Protein AF-A0AAJ2JYJ6-F1 (afdb_monomer)

Mean predicted aligned error: 4.78 Å

Nearest PDB structures (foldseek):
  6ghb-assembly1_B  TM=9.162E-01  e=4.396E-09  Geobacillus kaustophilus HTA426
  6gho-assembly1_B  TM=9.184E-01  e=1.029E-08  Geobacillus kaustophilus HTA426
  6ghb-assembly2_D  TM=9.170E-01  e=2.033E-08  Geobacillus kaustophilus HTA426
  6uvu-assembly1_A  TM=7.234E-01  e=4.708E-01  Comamonas testosteroni
  5k5o-assembly1_C  TM=6.600E-01  e=5.581E-01  Sulfolobus sp. NOB8H2

pLDDT: mean 92.07, std 6.78, range [43.25, 97.94]

Sequence (182 aa):
MIVFKVIQQHHGNTVAYDCLRRSREALFAFNRNIAKESVMIDIVNQLGLDGEAIIQDAEHQSGQSLLNEDFRLARSLGVRGFPTIVMINEENKGAKIVGSRPLESYVEGLQQVLNTGEIKPRQQPSLSNLLSQEKLLFSKEIEVMYEIDKSGINAFVEKELAPGSYEIGDLLGEFYYTTKSS

Secondary structure (DSSP, 8-state):
-HHHHHHHHHHHHHHHHHHHHHHHIIIIIS---TTS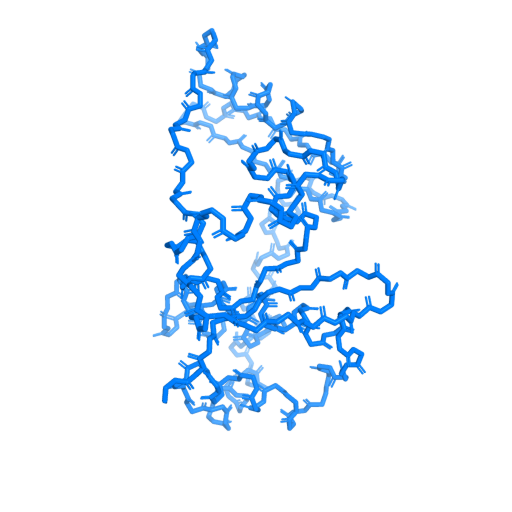HHHHHHHHHTTTS-HHHHHHHHHSHHHHHHHHHHHHHHHHTT--SSSEEEEE-TTS-EEEEESS--HHHHHHHHHHHHT-SPPPPPPPPPHHHHHHHHSEEEHHHHHHHHT--GGGHHHHHHHHS-TTSEEEEEETTEEEEEEPP-

Foldseek 3Di:
DLLLLLCCVPVNDLLSVLLVLLLCCCVPFVVHDPVDLVVSCVSSVVSVDRSVVSVVVSPDPVSVVSVVVVVVVCVVVVNDDPPWDWAAEPVRDIDIDDDDDDPVSVLVRVCRRVVHDDDDDDDQDQPVVVQVSNQKDWLVNVCVRVVHDSVCSVVRCPVRDPVPQWDWDDTPNIIMIGGDDD

Radius of gyration: 19.08 Å; Cα contacts (8 Å, |Δi|>4): 200; chains: 1; bounding box: 48×28×50 Å

Structure (mmCIF, N/CA/C/O backbone):
data_AF-A0AAJ2JYJ6-F1
#
_entry.id   AF-A0AAJ2JYJ6-F1
#
loop_
_atom_site.group_PDB
_atom_site.id
_atom_site.type_symbol
_atom_site.label_atom_id
_atom_site.label_alt_id
_atom_site.label_comp_id
_atom_site.label_asym_id
_atom_site.label_entity_id
_atom_site.label_seq_id
_atom_site.pdbx_PDB_ins_code
_atom_site.Cartn_x
_atom_site.Cartn_y
_atom_site.Cartn_z
_atom_site.occupancy
_atom_site.B_iso_or_equiv
_atom_site.auth_seq_id
_atom_site.auth_comp_id
_atom_site.auth_asym_id
_atom_site.auth_atom_id
_atom_site.pdbx_PDB_model_num
ATOM 1 N N . MET A 1 1 ? 10.270 -3.255 7.034 1.00 75.00 1 MET A N 1
ATOM 2 C CA . MET A 1 1 ? 9.524 -2.491 8.065 1.00 75.00 1 MET A CA 1
ATOM 3 C C . MET A 1 1 ? 10.416 -1.485 8.784 1.00 75.00 1 MET A C 1
ATOM 5 O O . MET A 1 1 ? 9.985 -0.356 8.929 1.00 75.00 1 MET A O 1
ATOM 9 N N . ILE A 1 2 ? 11.652 -1.833 9.165 1.00 88.81 2 ILE A N 1
ATOM 10 C CA . ILE A 1 2 ? 12.587 -0.842 9.730 1.00 88.81 2 ILE A CA 1
ATOM 11 C C . ILE A 1 2 ? 12.960 0.230 8.692 1.00 88.81 2 ILE A C 1
ATOM 13 O O . ILE A 1 2 ? 12.828 1.410 8.980 1.00 88.81 2 ILE A O 1
ATOM 17 N N . VAL A 1 3 ? 13.253 -0.172 7.449 1.00 93.56 3 VAL A N 1
ATOM 18 C CA . VAL A 1 3 ? 13.452 0.749 6.307 1.00 93.56 3 VAL A CA 1
ATOM 19 C C . VAL A 1 3 ? 12.304 1.756 6.161 1.00 93.56 3 VAL A C 1
ATOM 21 O O . VAL A 1 3 ? 12.535 2.951 6.040 1.00 93.56 3 VAL A O 1
ATOM 24 N N . PHE A 1 4 ? 11.051 1.296 6.263 1.00 94.25 4 PHE A N 1
ATOM 25 C CA . PHE A 1 4 ? 9.878 2.177 6.253 1.00 94.25 4 PHE A CA 1
ATOM 26 C C . PHE A 1 4 ? 9.922 3.214 7.384 1.00 94.25 4 PHE A C 1
ATOM 28 O O . PHE A 1 4 ? 9.578 4.367 7.155 1.00 94.25 4 PHE A O 1
ATOM 35 N N . LYS A 1 5 ? 10.347 2.826 8.594 1.00 92.50 5 LYS A N 1
ATOM 36 C CA . LYS A 1 5 ? 10.431 3.733 9.749 1.00 92.50 5 LYS A CA 1
ATOM 37 C C . LYS A 1 5 ? 11.541 4.760 9.614 1.00 92.50 5 LYS A C 1
ATOM 39 O O . LYS A 1 5 ? 11.302 5.920 9.927 1.00 92.50 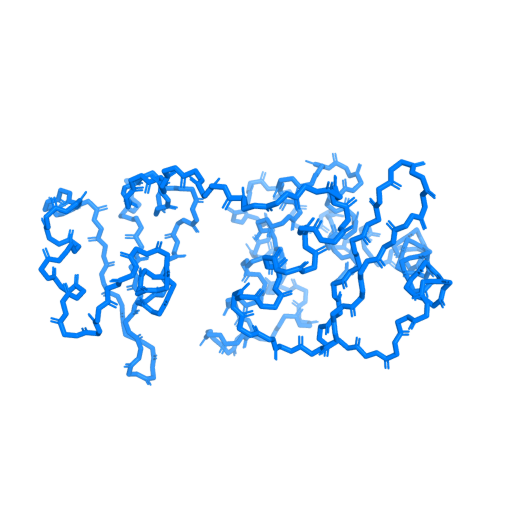5 LYS A O 1
ATOM 44 N N . VAL A 1 6 ? 12.697 4.351 9.098 1.00 93.31 6 VAL A N 1
ATOM 45 C CA . VAL A 1 6 ? 13.791 5.267 8.753 1.00 93.31 6 VAL A CA 1
ATOM 46 C C . VAL A 1 6 ? 13.295 6.293 7.733 1.00 93.31 6 VAL A C 1
ATOM 48 O O . VAL A 1 6 ? 13.359 7.496 7.976 1.00 93.31 6 VAL A O 1
ATOM 51 N N . ILE A 1 7 ? 12.667 5.840 6.643 1.00 95.62 7 ILE A N 1
ATOM 52 C CA . ILE A 1 7 ? 12.106 6.749 5.633 1.00 95.62 7 ILE A CA 1
ATOM 53 C C . ILE A 1 7 ? 11.030 7.657 6.239 1.00 95.62 7 ILE A C 1
ATOM 55 O O . ILE A 1 7 ? 11.039 8.858 5.994 1.00 95.62 7 ILE A O 1
ATOM 59 N N . GLN A 1 8 ? 10.137 7.126 7.076 1.00 94.81 8 GLN A N 1
ATOM 60 C CA . GLN A 1 8 ? 9.101 7.914 7.748 1.00 94.81 8 GLN A CA 1
ATOM 61 C C . GLN A 1 8 ? 9.700 9.028 8.615 1.00 94.81 8 GLN A C 1
ATOM 63 O O . GLN A 1 8 ? 9.193 10.149 8.600 1.00 94.81 8 GLN A O 1
ATOM 68 N N . GLN A 1 9 ? 10.766 8.728 9.357 1.00 91.94 9 GLN A N 1
ATOM 69 C CA . GLN A 1 9 ? 11.428 9.680 10.242 1.00 91.94 9 GLN A CA 1
ATOM 70 C C . GLN A 1 9 ? 12.173 10.778 9.471 1.00 91.94 9 GLN A C 1
ATOM 72 O O . GLN A 1 9 ? 12.114 11.939 9.873 1.00 91.94 9 GLN A O 1
ATOM 77 N N . HIS A 1 10 ? 12.861 10.429 8.381 1.00 93.31 10 HIS A N 1
ATOM 78 C CA . HIS A 1 10 ? 13.761 11.349 7.672 1.00 93.31 10 HIS A CA 1
ATOM 79 C C . HIS A 1 10 ? 13.135 12.030 6.446 1.00 93.31 10 HIS A C 1
ATOM 81 O O . HIS A 1 10 ? 13.504 13.154 6.114 1.00 93.31 10 HIS A O 1
ATOM 87 N N . HIS A 1 11 ? 12.169 11.380 5.796 1.00 95.44 11 HIS A N 1
ATOM 88 C CA . HIS A 1 11 ? 11.564 11.814 4.528 1.00 95.44 11 HIS A CA 1
ATOM 89 C C . HIS A 1 11 ? 10.035 11.966 4.602 1.00 95.44 11 HIS A C 1
ATOM 91 O O . HIS A 1 11 ? 9.395 12.359 3.625 1.00 95.44 11 HIS A O 1
ATOM 97 N N . GLY A 1 12 ? 9.438 11.705 5.768 1.00 95.56 12 GLY A N 1
ATOM 98 C CA . GLY A 1 12 ? 8.018 11.907 6.025 1.00 95.56 12 GLY A CA 1
ATOM 99 C C . GLY A 1 12 ? 7.116 10.773 5.530 1.00 95.56 12 GLY A C 1
ATOM 100 O O . GLY A 1 12 ? 7.538 9.791 4.920 1.00 95.56 12 GLY A O 1
ATOM 101 N N . ASN A 1 13 ? 5.822 10.912 5.827 1.00 95.62 13 ASN A N 1
ATOM 102 C CA . ASN A 1 13 ? 4.842 9.844 5.631 1.00 95.62 13 ASN A CA 1
ATOM 103 C C . ASN A 1 13 ? 4.608 9.481 4.162 1.00 95.62 13 ASN A C 1
ATOM 105 O O . ASN A 1 13 ? 4.462 8.301 3.865 1.00 95.62 13 ASN A O 1
ATOM 109 N N . THR A 1 14 ? 4.573 10.460 3.253 1.00 94.88 14 THR A N 1
ATOM 110 C CA . THR A 1 14 ? 4.268 10.214 1.834 1.00 94.88 14 THR A CA 1
ATOM 111 C C . THR A 1 14 ? 5.264 9.234 1.217 1.00 94.88 14 THR A C 1
ATOM 113 O O . THR A 1 14 ? 4.872 8.158 0.779 1.00 94.88 14 THR A O 1
ATOM 116 N N . VAL A 1 15 ? 6.563 9.538 1.307 1.00 96.12 15 VAL A N 1
ATOM 117 C CA . VAL A 1 15 ? 7.623 8.696 0.731 1.00 96.12 15 VAL A CA 1
ATOM 118 C C . VA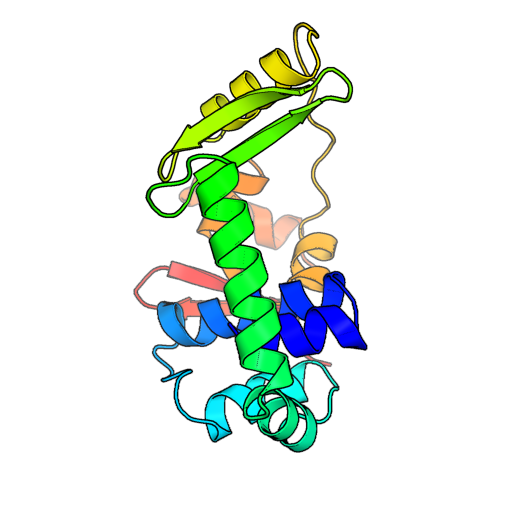L A 1 15 ? 7.708 7.339 1.436 1.00 96.12 15 VAL A C 1
ATOM 120 O O . VAL A 1 15 ? 7.970 6.310 0.812 1.00 96.12 15 VAL A O 1
ATOM 123 N N . ALA A 1 16 ? 7.435 7.303 2.743 1.00 96.44 16 ALA A N 1
ATOM 124 C CA . ALA A 1 16 ? 7.371 6.050 3.482 1.00 96.44 16 ALA A CA 1
ATOM 125 C C . ALA A 1 16 ? 6.232 5.153 2.971 1.00 96.44 16 ALA A C 1
ATOM 127 O O . ALA A 1 16 ? 6.439 3.956 2.763 1.00 96.44 16 ALA A O 1
ATOM 128 N N . TYR A 1 17 ? 5.040 5.707 2.734 1.00 95.50 17 TYR A N 1
ATOM 129 C CA . TYR A 1 17 ? 3.919 4.945 2.186 1.00 95.50 17 TYR A CA 1
ATOM 130 C C . TYR A 1 17 ? 4.188 4.458 0.761 1.00 95.50 17 TYR A C 1
ATOM 132 O O . TYR A 1 17 ? 3.873 3.300 0.476 1.00 95.50 17 TYR A O 1
ATOM 140 N N . ASP A 1 18 ? 4.866 5.252 -0.068 1.00 95.31 18 ASP A N 1
ATOM 141 C CA . ASP A 1 18 ? 5.319 4.811 -1.391 1.00 95.31 18 ASP A CA 1
ATOM 142 C C . ASP A 1 18 ? 6.283 3.622 -1.271 1.00 95.31 18 ASP A C 1
ATOM 144 O O . ASP A 1 18 ? 6.078 2.585 -1.903 1.00 95.31 18 ASP A O 1
ATOM 148 N N . CYS A 1 19 ? 7.274 3.691 -0.374 1.00 96.75 19 CYS A N 1
ATOM 149 C CA . CYS A 1 19 ? 8.173 2.567 -0.091 1.00 96.75 19 CYS A CA 1
ATOM 150 C C . CYS A 1 19 ? 7.418 1.316 0.372 1.00 96.75 19 CYS A C 1
ATOM 152 O O . CYS A 1 19 ? 7.706 0.209 -0.095 1.00 96.75 19 CYS A O 1
ATOM 154 N N . LEU A 1 20 ? 6.427 1.463 1.255 1.00 96.00 20 LEU A N 1
ATOM 155 C CA . LEU A 1 20 ? 5.614 0.339 1.716 1.00 96.00 20 LEU A CA 1
ATOM 156 C C . LEU A 1 20 ? 4.810 -0.284 0.571 1.00 96.00 20 LEU A C 1
ATOM 158 O O . LEU A 1 20 ? 4.749 -1.513 0.482 1.00 96.00 20 LEU A O 1
ATOM 162 N N . ARG A 1 21 ? 4.216 0.543 -0.298 1.00 95.88 21 ARG A N 1
ATOM 163 C CA . ARG A 1 21 ? 3.483 0.095 -1.486 1.00 95.88 21 ARG A CA 1
ATOM 164 C C . ARG A 1 21 ? 4.409 -0.673 -2.432 1.00 95.88 21 ARG A C 1
ATOM 166 O O . ARG A 1 21 ? 4.157 -1.852 -2.676 1.00 95.88 21 ARG A O 1
ATOM 173 N N . ARG A 1 22 ? 5.529 -0.073 -2.853 1.00 96.31 22 ARG A N 1
ATOM 174 C CA . ARG A 1 22 ? 6.533 -0.703 -3.736 1.00 96.31 22 ARG A CA 1
ATOM 175 C C . ARG A 1 22 ? 7.087 -2.006 -3.154 1.00 96.31 22 ARG A C 1
ATOM 177 O O . ARG A 1 22 ? 7.234 -2.995 -3.864 1.00 96.31 22 ARG A O 1
ATOM 184 N N . SER A 1 23 ? 7.334 -2.048 -1.843 1.00 96.81 23 SER A N 1
ATOM 185 C CA . SER A 1 23 ? 7.808 -3.259 -1.156 1.00 96.81 23 SER A CA 1
ATOM 186 C C . SER A 1 23 ? 6.772 -4.386 -1.174 1.00 96.81 23 SER A C 1
ATOM 188 O O . SER A 1 23 ? 7.128 -5.552 -1.341 1.00 96.81 23 SER A O 1
ATOM 190 N N . ARG A 1 24 ? 5.483 -4.065 -1.006 1.00 95.50 24 ARG A N 1
ATOM 191 C CA . ARG A 1 24 ? 4.394 -5.052 -1.073 1.00 95.50 24 ARG A CA 1
ATOM 192 C C . ARG A 1 24 ? 4.186 -5.565 -2.489 1.00 95.50 24 ARG A C 1
ATOM 194 O O . ARG A 1 24 ? 4.040 -6.769 -2.658 1.00 95.50 24 ARG A O 1
ATOM 201 N N . GLU A 1 25 ? 4.217 -4.687 -3.485 1.00 95.38 25 GLU A N 1
ATOM 202 C CA . GLU A 1 25 ? 4.176 -5.079 -4.897 1.00 95.38 25 GLU A CA 1
ATOM 203 C C . GLU A 1 25 ? 5.355 -6.007 -5.223 1.00 95.38 25 GLU A C 1
ATOM 205 O O . GLU A 1 25 ? 5.157 -7.104 -5.740 1.00 95.38 25 GLU A O 1
ATOM 210 N N . ALA A 1 26 ? 6.578 -5.634 -4.832 1.00 96.31 26 ALA A N 1
ATOM 211 C CA . ALA A 1 26 ? 7.762 -6.464 -5.027 1.00 96.31 26 ALA A CA 1
ATOM 212 C C . ALA A 1 26 ? 7.604 -7.858 -4.400 1.00 96.31 26 ALA A C 1
ATOM 214 O O . ALA A 1 26 ? 7.877 -8.851 -5.069 1.00 96.31 26 ALA A O 1
ATOM 215 N N . LEU A 1 27 ? 7.139 -7.942 -3.150 1.00 96.38 27 LEU A N 1
ATOM 216 C CA . LEU A 1 27 ? 6.977 -9.210 -2.436 1.00 96.38 27 LEU A CA 1
ATOM 217 C C . LEU A 1 27 ? 5.831 -10.069 -2.987 1.00 96.38 27 LEU A C 1
ATOM 219 O O . LEU A 1 27 ? 6.034 -11.245 -3.276 1.00 96.38 27 LEU A O 1
ATOM 223 N N . PHE A 1 28 ? 4.625 -9.509 -3.074 1.00 93.75 28 PHE A N 1
ATOM 224 C CA . PHE A 1 28 ? 3.405 -10.276 -3.337 1.00 93.75 28 PHE A CA 1
ATOM 225 C C . PHE A 1 28 ? 3.106 -10.428 -4.820 1.00 93.75 28 PHE A C 1
ATOM 227 O O . PHE A 1 28 ? 2.654 -11.490 -5.235 1.00 93.75 28 PHE A O 1
ATOM 234 N N . ALA A 1 29 ? 3.344 -9.378 -5.604 1.00 93.19 29 ALA A N 1
ATOM 235 C CA . ALA A 1 29 ? 3.045 -9.391 -7.025 1.00 93.19 29 ALA A CA 1
ATOM 236 C C . ALA A 1 29 ? 4.239 -9.958 -7.807 1.00 93.19 29 ALA A C 1
ATOM 238 O O . ALA A 1 29 ? 4.134 -10.959 -8.509 1.00 93.19 29 ALA A O 1
ATOM 239 N N . PHE A 1 30 ? 5.422 -9.380 -7.616 1.00 93.69 30 PHE A N 1
ATOM 240 C CA . PHE A 1 30 ? 6.593 -9.712 -8.432 1.00 93.69 30 PHE A CA 1
ATOM 241 C C . PHE A 1 30 ? 7.498 -10.796 -7.835 1.00 93.69 30 PHE A C 1
ATOM 243 O O . PHE A 1 30 ? 8.563 -11.072 -8.388 1.00 93.69 30 PHE A O 1
ATOM 250 N N . ASN A 1 31 ? 7.092 -11.416 -6.721 1.00 95.31 31 ASN A N 1
ATOM 251 C CA . ASN A 1 31 ? 7.807 -12.512 -6.056 1.00 95.31 31 ASN A CA 1
ATOM 252 C C . ASN A 1 31 ? 9.306 -12.218 -5.807 1.00 95.31 31 ASN A C 1
ATOM 254 O O . ASN A 1 31 ? 10.178 -13.083 -5.931 1.00 95.31 31 ASN A O 1
ATOM 258 N N . ARG A 1 32 ? 9.630 -10.966 -5.475 1.00 97.06 32 ARG A N 1
ATOM 259 C CA . ARG A 1 32 ? 10.980 -10.514 -5.128 1.00 97.06 32 ARG A CA 1
ATOM 260 C C . ARG A 1 32 ? 11.201 -10.684 -3.629 1.00 97.06 32 ARG A C 1
ATOM 262 O O . ARG A 1 32 ? 10.376 -10.296 -2.805 1.00 97.06 32 ARG A O 1
ATOM 269 N N . ASN A 1 33 ? 12.361 -11.218 -3.255 1.00 96.75 33 ASN A N 1
ATOM 270 C CA . ASN A 1 33 ? 12.724 -11.368 -1.848 1.00 96.75 33 ASN A CA 1
ATOM 271 C C . ASN A 1 33 ? 13.155 -10.020 -1.240 1.00 96.75 33 ASN A C 1
ATOM 273 O O . ASN A 1 33 ? 14.328 -9.659 -1.312 1.00 96.75 33 ASN A O 1
ATOM 277 N N . ILE A 1 34 ? 12.217 -9.320 -0.597 1.00 95.38 34 ILE A N 1
ATOM 278 C CA . ILE A 1 34 ? 12.458 -8.033 0.080 1.00 95.38 34 ILE A CA 1
ATOM 279 C C . ILE A 1 34 ? 13.282 -8.140 1.378 1.00 95.38 34 ILE A C 1
ATOM 281 O O . ILE A 1 34 ? 13.535 -7.128 2.02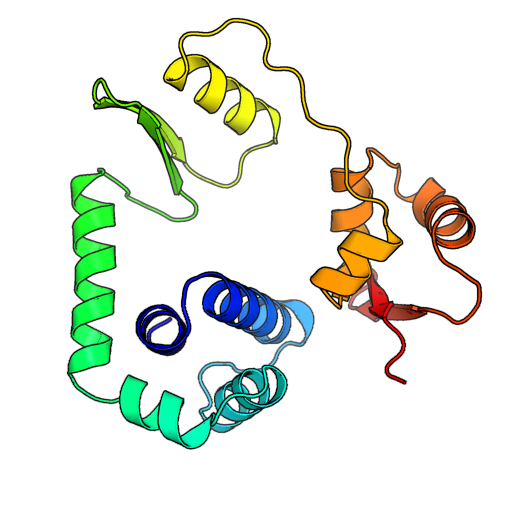2 1.00 95.38 34 ILE A O 1
ATOM 285 N N . ALA A 1 35 ? 13.699 -9.343 1.790 1.00 92.19 35 ALA A N 1
ATOM 286 C CA . ALA A 1 35 ? 14.679 -9.512 2.865 1.00 92.19 35 ALA A CA 1
ATOM 287 C C . ALA A 1 35 ? 16.129 -9.364 2.368 1.00 92.19 35 ALA A C 1
ATOM 289 O O . ALA A 1 35 ? 17.041 -9.286 3.183 1.00 92.19 35 ALA A O 1
ATOM 290 N N . LYS A 1 36 ? 16.359 -9.343 1.046 1.00 95.44 36 LYS A N 1
ATOM 291 C CA . LYS A 1 36 ? 17.675 -9.038 0.472 1.00 95.44 36 LYS A CA 1
ATOM 292 C C . LYS A 1 36 ? 17.875 -7.527 0.422 1.00 95.44 36 LYS A C 1
ATOM 294 O O . LYS A 1 36 ? 17.063 -6.833 -0.188 1.00 95.44 36 LYS A O 1
ATOM 299 N N . GLU A 1 37 ? 18.991 -7.048 0.966 1.00 94.75 37 GLU A N 1
ATOM 300 C CA . GLU A 1 37 ? 19.372 -5.628 0.932 1.00 94.75 37 GLU A CA 1
ATOM 301 C C . GLU A 1 37 ? 19.327 -5.066 -0.486 1.00 94.75 37 GLU A C 1
ATOM 303 O O . GLU A 1 37 ? 18.672 -4.061 -0.715 1.00 94.75 37 GLU A O 1
ATOM 308 N N . SER A 1 38 ? 19.898 -5.771 -1.468 1.00 96.81 38 SER A N 1
ATOM 309 C CA . SER A 1 38 ? 19.915 -5.317 -2.865 1.00 96.81 38 SER A CA 1
ATOM 310 C C . SER A 1 38 ? 18.525 -5.079 -3.465 1.00 96.81 38 SER A C 1
ATOM 312 O O . SER A 1 38 ? 18.361 -4.197 -4.301 1.00 96.81 38 SER A O 1
ATOM 314 N N . VAL A 1 39 ? 17.508 -5.836 -3.036 1.00 97.44 39 VAL A N 1
ATOM 315 C CA . VAL A 1 39 ? 16.120 -5.620 -3.474 1.00 97.44 39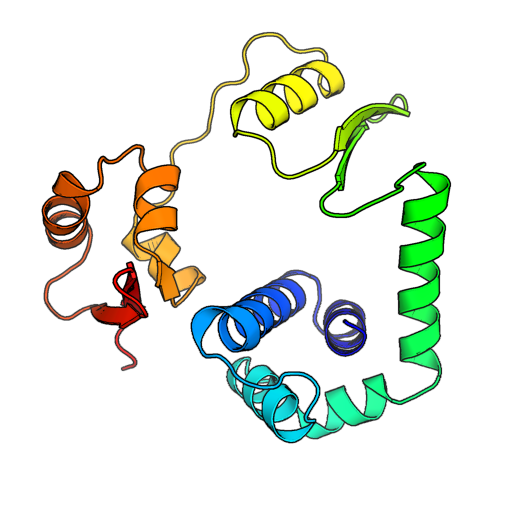 VAL A CA 1
ATOM 316 C C . VAL A 1 39 ? 15.544 -4.368 -2.822 1.00 97.44 39 VAL A C 1
ATOM 318 O O . VAL A 1 39 ? 14.860 -3.598 -3.491 1.00 97.44 39 VAL A O 1
ATOM 321 N N . MET A 1 40 ? 15.819 -4.152 -1.537 1.00 96.88 40 MET A N 1
ATOM 322 C CA . MET A 1 40 ? 15.346 -2.965 -0.829 1.00 96.88 40 MET A CA 1
ATOM 323 C C . MET A 1 40 ? 16.068 -1.691 -1.274 1.00 96.88 40 MET A C 1
ATOM 325 O O . MET A 1 40 ? 15.404 -0.676 -1.444 1.00 96.88 40 MET A O 1
ATOM 329 N N . ILE A 1 41 ? 17.377 -1.751 -1.526 1.00 97.56 41 ILE A N 1
ATOM 330 C CA . ILE A 1 41 ? 18.172 -0.653 -2.093 1.00 97.56 41 ILE A CA 1
ATOM 331 C C . ILE A 1 41 ? 17.578 -0.231 -3.436 1.00 97.56 41 ILE A C 1
ATOM 333 O O . ILE A 1 41 ? 17.278 0.940 -3.621 1.00 97.56 41 ILE A O 1
ATOM 337 N N . ASP A 1 42 ? 17.320 -1.182 -4.340 1.00 97.94 42 ASP A N 1
ATOM 338 C CA . ASP A 1 42 ? 16.693 -0.893 -5.635 1.00 97.94 42 ASP A CA 1
ATOM 339 C C . ASP A 1 42 ? 15.325 -0.205 -5.480 1.00 97.94 42 ASP A C 1
ATOM 341 O O . ASP A 1 42 ? 15.075 0.821 -6.108 1.00 97.94 42 ASP A O 1
ATOM 345 N N . ILE A 1 43 ? 14.460 -0.709 -4.593 1.00 97.19 43 ILE A N 1
ATOM 346 C CA . ILE A 1 43 ? 13.151 -0.093 -4.320 1.00 97.19 43 ILE A CA 1
ATOM 347 C C . ILE A 1 43 ? 13.308 1.344 -3.809 1.00 97.19 43 ILE A C 1
ATOM 349 O O . ILE A 1 43 ? 12.577 2.230 -4.241 1.00 97.19 43 ILE A O 1
ATOM 353 N N . VAL A 1 44 ? 14.235 1.579 -2.883 1.00 97.62 44 VAL A N 1
ATOM 354 C CA . VAL A 1 44 ? 14.458 2.901 -2.285 1.00 97.62 44 VAL A CA 1
ATOM 355 C C . VAL A 1 44 ? 15.091 3.871 -3.290 1.00 97.62 44 VAL A C 1
ATOM 357 O O . VAL A 1 44 ? 14.660 5.020 -3.375 1.00 97.62 44 VAL A O 1
ATOM 360 N N . ASN A 1 45 ? 16.012 3.398 -4.129 1.00 97.69 45 ASN A N 1
ATOM 361 C CA . ASN A 1 45 ? 16.616 4.179 -5.210 1.00 97.69 45 ASN A CA 1
ATOM 362 C C . ASN A 1 45 ? 15.575 4.607 -6.254 1.00 97.69 45 ASN A C 1
ATOM 364 O O . ASN A 1 45 ? 15.601 5.742 -6.728 1.00 97.69 45 ASN A O 1
ATOM 368 N N . GLN A 1 46 ? 14.600 3.748 -6.567 1.00 94.81 46 GLN A N 1
ATOM 369 C CA . GLN A 1 46 ? 13.482 4.092 -7.458 1.00 94.81 46 GLN A CA 1
ATOM 370 C C . GLN A 1 46 ? 12.563 5.188 -6.890 1.00 94.81 46 GLN A C 1
ATOM 372 O O . GLN A 1 46 ? 11.833 5.823 -7.649 1.00 94.81 46 GLN A O 1
ATOM 377 N N . LEU A 1 47 ? 12.614 5.446 -5.579 1.00 94.31 47 LEU A N 1
ATOM 378 C CA . LEU A 1 47 ? 11.933 6.576 -4.934 1.00 94.31 47 LEU A CA 1
ATOM 379 C C . LEU A 1 47 ? 12.779 7.860 -4.934 1.00 94.31 47 LEU A C 1
ATOM 381 O O . LEU A 1 47 ? 12.349 8.872 -4.383 1.00 94.31 47 LEU A O 1
ATOM 385 N N . GLY A 1 48 ? 13.973 7.834 -5.534 1.00 95.75 48 GLY A N 1
ATOM 386 C CA . GLY A 1 48 ? 14.890 8.972 -5.589 1.00 95.75 48 GLY A CA 1
ATOM 387 C C . GLY A 1 48 ? 15.663 9.218 -4.291 1.00 95.75 48 GLY A C 1
ATOM 388 O O . GLY A 1 48 ? 16.123 10.337 -4.069 1.00 95.75 48 GLY A O 1
ATOM 389 N N . LEU A 1 49 ? 15.783 8.208 -3.427 1.00 97.38 49 LEU A N 1
ATOM 390 C CA . LEU A 1 49 ? 16.558 8.271 -2.187 1.00 97.38 49 LEU A CA 1
ATOM 391 C C . LEU A 1 49 ? 17.881 7.498 -2.317 1.00 97.38 49 LEU A C 1
ATOM 393 O O . LEU A 1 49 ? 18.040 6.703 -3.236 1.00 97.38 49 LEU A O 1
ATOM 397 N N . ASP A 1 50 ? 18.808 7.714 -1.379 1.00 97.38 50 ASP A N 1
ATOM 398 C CA . ASP A 1 50 ? 20.035 6.915 -1.239 1.00 97.38 50 ASP A CA 1
ATOM 399 C C . ASP A 1 50 ? 19.711 5.612 -0.488 1.00 97.38 50 ASP A C 1
ATOM 401 O O . ASP A 1 50 ? 19.582 5.587 0.741 1.00 97.38 50 ASP A O 1
ATOM 405 N N . GLY A 1 51 ? 19.483 4.543 -1.251 1.00 96.69 51 GLY A N 1
ATOM 406 C CA . GLY A 1 51 ? 19.101 3.234 -0.740 1.00 96.69 51 GLY A CA 1
ATOM 407 C C . GLY A 1 51 ? 20.151 2.645 0.188 1.00 96.69 51 GLY A C 1
ATOM 408 O O . GLY A 1 51 ? 19.802 2.189 1.274 1.00 96.69 51 GLY A O 1
ATOM 409 N N . GLU A 1 52 ? 21.421 2.692 -0.197 1.00 96.00 52 GLU A N 1
ATOM 410 C CA . GLU A 1 52 ? 22.544 2.209 0.601 1.00 96.00 52 GLU A CA 1
ATOM 411 C C . GLU A 1 52 ? 22.587 2.884 1.979 1.00 96.00 52 GLU A C 1
ATOM 413 O O . GLU A 1 52 ? 22.617 2.192 3.001 1.00 96.00 52 GLU A O 1
ATOM 418 N N . ALA A 1 53 ? 22.509 4.217 2.024 1.00 94.56 53 ALA A N 1
ATOM 419 C CA . ALA A 1 53 ? 22.513 4.963 3.281 1.00 94.56 53 ALA A CA 1
ATOM 420 C C . ALA A 1 53 ? 21.303 4.621 4.169 1.00 94.56 53 ALA A C 1
ATOM 422 O O . ALA A 1 53 ? 21.442 4.450 5.382 1.00 94.56 53 ALA A O 1
ATOM 423 N N . ILE A 1 54 ? 20.115 4.481 3.573 1.00 94.75 54 ILE A N 1
ATOM 424 C CA . ILE A 1 54 ? 18.884 4.153 4.307 1.00 94.75 54 ILE A CA 1
ATOM 425 C C . ILE A 1 54 ? 18.918 2.730 4.868 1.00 94.75 54 ILE A C 1
ATOM 427 O O . ILE A 1 54 ? 18.459 2.508 5.990 1.00 94.75 54 ILE A O 1
ATOM 431 N N . ILE A 1 55 ? 19.432 1.756 4.111 1.00 93.81 55 ILE A N 1
ATOM 432 C CA . ILE A 1 55 ? 19.571 0.382 4.606 1.00 93.81 55 ILE A CA 1
ATOM 433 C C . ILE A 1 55 ? 20.588 0.332 5.745 1.00 93.81 55 ILE A C 1
ATOM 435 O O . ILE A 1 55 ? 20.290 -0.265 6.777 1.00 93.81 55 ILE A O 1
ATOM 439 N N . GLN A 1 56 ? 21.719 1.028 5.615 1.00 91.50 56 GLN A N 1
ATOM 44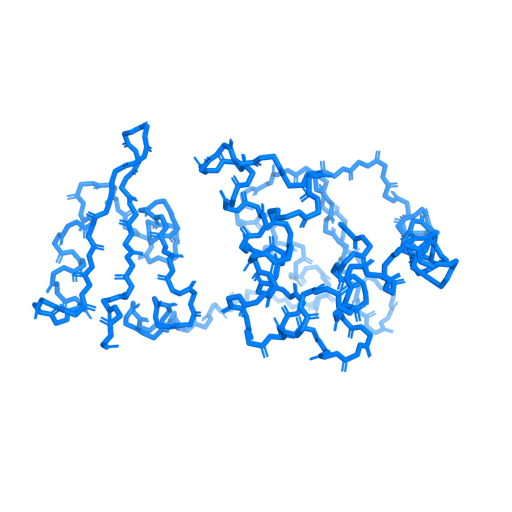0 C CA . GLN A 1 56 ? 22.715 1.104 6.681 1.00 91.50 56 GLN A CA 1
ATOM 441 C C . GLN A 1 56 ? 22.136 1.715 7.971 1.00 91.50 56 GLN A C 1
ATOM 443 O O . GLN A 1 56 ? 22.355 1.183 9.059 1.00 91.50 56 GLN A O 1
ATOM 448 N N . ASP A 1 57 ? 21.349 2.791 7.875 1.00 89.06 57 ASP A N 1
ATOM 449 C CA . ASP A 1 57 ? 20.674 3.374 9.044 1.00 89.06 57 ASP A CA 1
ATOM 450 C C . ASP A 1 57 ? 19.609 2.435 9.636 1.00 89.06 57 ASP A C 1
ATOM 452 O O . ASP A 1 57 ? 19.476 2.300 10.854 1.00 89.06 57 ASP A O 1
ATOM 456 N N . ALA A 1 58 ? 18.897 1.692 8.787 1.00 88.38 58 ALA A N 1
ATOM 457 C CA . ALA A 1 58 ? 17.931 0.695 9.237 1.00 88.38 58 ALA A CA 1
ATOM 458 C C . ALA A 1 58 ? 18.571 -0.471 10.014 1.00 88.38 58 ALA A C 1
ATOM 460 O O . ALA A 1 58 ? 17.893 -1.092 10.836 1.00 88.38 58 ALA A O 1
ATOM 461 N N . GLU A 1 59 ? 19.847 -0.771 9.783 1.00 85.31 59 GLU A N 1
ATOM 462 C CA . GLU A 1 59 ? 20.598 -1.793 10.523 1.00 85.31 59 GLU A CA 1
ATOM 463 C C . GLU A 1 59 ? 21.125 -1.298 11.877 1.00 85.31 59 GLU A C 1
ATOM 465 O O . GLU A 1 59 ? 21.443 -2.103 12.759 1.00 85.31 59 GLU A O 1
ATOM 470 N N . HIS A 1 60 ? 21.179 0.019 12.092 1.00 83.50 60 HIS A N 1
ATOM 471 C CA . HIS A 1 60 ? 21.578 0.595 13.368 1.00 83.50 60 HIS A CA 1
ATOM 472 C C . HIS A 1 60 ? 20.487 0.451 14.451 1.00 83.50 60 HIS A C 1
ATOM 474 O O . HIS A 1 60 ? 19.295 0.250 14.207 1.00 83.50 60 HIS A O 1
ATOM 480 N N . GLN A 1 61 ? 20.904 0.561 15.719 1.00 65.94 61 GLN A N 1
ATOM 481 C CA . GLN A 1 61 ? 20.052 0.327 16.895 1.00 65.94 61 GLN A CA 1
ATOM 482 C C . GLN A 1 61 ? 18.840 1.285 16.991 1.00 65.94 61 GLN A C 1
ATOM 484 O O . GLN A 1 61 ? 17.833 0.963 17.635 1.00 65.94 61 GLN A O 1
ATOM 489 N N . SER A 1 62 ? 18.919 2.443 16.330 1.00 70.94 62 SER A N 1
ATOM 490 C CA . SER A 1 62 ? 17.827 3.410 16.153 1.00 70.94 62 SER A CA 1
ATOM 491 C C . SER A 1 62 ? 16.612 2.765 15.478 1.00 70.94 62 SER A C 1
ATOM 493 O O . SER A 1 62 ? 15.500 2.847 16.007 1.00 70.94 62 SER A O 1
ATOM 495 N N . GLY A 1 63 ? 16.822 2.033 14.380 1.00 72.12 63 GLY A N 1
ATOM 496 C CA . GLY A 1 63 ? 15.759 1.403 13.600 1.00 72.12 63 GLY A CA 1
ATOM 497 C C . GLY A 1 63 ? 14.946 0.371 14.390 1.00 72.12 63 GLY A C 1
ATOM 498 O O . GLY A 1 63 ? 13.711 0.351 14.338 1.00 72.12 63 GLY A O 1
ATOM 499 N N . GLN A 1 64 ? 15.619 -0.450 15.200 1.00 79.06 64 GLN A N 1
ATOM 500 C CA . GLN A 1 64 ? 14.956 -1.449 16.045 1.00 79.06 64 GLN A CA 1
ATOM 501 C C . GLN A 1 64 ? 14.098 -0.806 17.148 1.00 79.06 64 GLN A C 1
ATOM 503 O O . GLN A 1 64 ? 13.051 -1.345 17.524 1.00 79.06 64 GLN A O 1
ATOM 508 N N . SER A 1 65 ? 14.523 0.349 17.663 1.00 84.75 65 SER A N 1
ATOM 509 C CA . SER A 1 65 ? 13.806 1.076 18.716 1.00 84.75 65 SER A CA 1
ATOM 510 C C . SER A 1 65 ? 12.483 1.653 18.203 1.00 84.75 65 SER A C 1
ATOM 512 O O . SER A 1 65 ? 11.447 1.441 18.837 1.00 84.75 65 SER A O 1
ATOM 514 N N . LEU A 1 66 ? 12.493 2.259 17.009 1.00 83.38 66 LEU A N 1
ATOM 515 C CA . LEU A 1 66 ? 11.294 2.781 16.336 1.00 83.38 66 LEU A CA 1
ATOM 516 C C . LEU A 1 66 ? 10.249 1.690 16.094 1.00 83.38 66 LEU A C 1
ATOM 518 O O . LEU A 1 66 ? 9.050 1.896 16.274 1.00 83.38 66 LEU A O 1
ATOM 522 N N . LEU A 1 67 ? 10.698 0.498 15.704 1.00 84.62 67 LEU A N 1
ATOM 523 C CA . LEU A 1 67 ? 9.788 -0.616 15.484 1.00 84.62 67 LEU A CA 1
ATOM 524 C C . LEU A 1 67 ? 9.155 -1.113 16.796 1.00 84.62 67 LEU A C 1
ATOM 526 O O . LEU A 1 67 ? 7.964 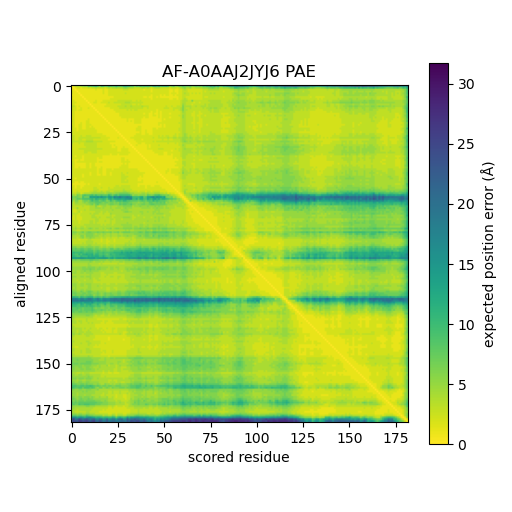-1.430 16.859 1.00 84.62 67 LEU A O 1
ATOM 530 N N . ASN A 1 68 ? 9.945 -1.175 17.866 1.00 88.50 68 ASN A N 1
ATOM 531 C CA . ASN A 1 68 ? 9.444 -1.582 19.175 1.00 88.50 68 ASN A CA 1
ATOM 532 C C . ASN A 1 68 ? 8.413 -0.589 19.735 1.00 88.50 68 ASN A C 1
ATOM 534 O O . ASN A 1 68 ? 7.497 -1.003 20.451 1.00 88.50 68 ASN A O 1
ATOM 538 N N . GLU A 1 69 ? 8.527 0.699 19.407 1.00 89.81 69 GLU A N 1
ATOM 539 C CA . GLU A 1 69 ? 7.513 1.716 19.704 1.00 89.81 69 GLU A CA 1
ATOM 540 C C . GLU A 1 69 ? 6.174 1.409 19.042 1.00 89.81 69 GLU A C 1
ATOM 542 O O . GLU A 1 69 ? 5.167 1.328 19.751 1.00 89.81 69 GLU A O 1
ATOM 547 N N . ASP A 1 70 ? 6.168 1.114 17.743 1.00 89.44 70 ASP A N 1
ATOM 548 C CA . ASP A 1 70 ? 4.946 0.752 17.021 1.00 89.44 70 ASP A CA 1
ATOM 549 C C . ASP A 1 70 ? 4.288 -0.505 17.613 1.00 89.44 70 ASP A C 1
ATOM 551 O O . ASP A 1 70 ? 3.072 -0.548 17.814 1.00 89.44 70 ASP A O 1
ATOM 555 N N . PHE A 1 71 ? 5.077 -1.521 17.991 1.00 90.75 71 PHE A N 1
ATOM 556 C CA . PHE A 1 71 ? 4.543 -2.714 18.658 1.00 90.75 71 PHE A CA 1
ATOM 557 C C . PHE A 1 71 ? 3.999 -2.443 20.061 1.00 90.75 71 PHE A C 1
ATOM 559 O O . PHE A 1 71 ? 3.084 -3.140 20.512 1.00 90.75 71 PHE A O 1
ATOM 566 N N . ARG A 1 72 ? 4.569 -1.488 20.803 1.00 93.75 72 ARG A N 1
ATOM 567 C CA . ARG A 1 72 ? 4.022 -1.072 22.103 1.00 93.75 72 ARG A CA 1
ATOM 568 C C . ARG A 1 72 ? 2.699 -0.340 21.917 1.00 93.75 72 ARG A C 1
ATOM 570 O O . ARG A 1 72 ? 1.751 -0.674 22.622 1.00 93.75 72 ARG A O 1
ATOM 577 N N . LEU A 1 73 ? 2.620 0.571 20.949 1.00 91.69 73 LEU A N 1
ATOM 578 C CA . LEU A 1 73 ? 1.392 1.293 20.621 1.00 91.69 73 LEU A CA 1
ATOM 579 C C . LEU A 1 73 ? 0.284 0.341 20.151 1.00 91.69 73 LEU A C 1
ATOM 581 O O . LEU A 1 73 ? -0.830 0.379 20.662 1.00 91.69 73 LEU A O 1
ATOM 585 N N . ALA A 1 74 ? 0.586 -0.585 19.239 1.00 92.00 74 ALA A N 1
ATOM 586 C CA . ALA A 1 74 ? -0.388 -1.581 18.797 1.00 92.00 74 ALA A CA 1
ATOM 587 C C . ALA A 1 74 ? -0.934 -2.405 19.982 1.00 92.00 74 ALA A C 1
ATOM 589 O O . ALA A 1 74 ? -2.143 -2.613 20.106 1.00 92.00 74 ALA A O 1
ATOM 590 N N . ARG A 1 75 ? -0.057 -2.827 20.905 1.00 92.25 75 ARG A N 1
ATOM 591 C CA . ARG A 1 75 ? -0.460 -3.556 22.118 1.00 92.25 75 ARG A CA 1
ATOM 592 C C . ARG A 1 75 ? -1.286 -2.703 23.077 1.00 92.25 75 ARG A C 1
ATOM 594 O O . ARG A 1 75 ? -2.270 -3.219 23.603 1.00 92.25 75 ARG A O 1
ATOM 601 N N . SER A 1 76 ? -0.935 -1.433 23.294 1.00 92.56 76 SER A N 1
ATOM 602 C CA . SER A 1 76 ? -1.708 -0.542 24.173 1.00 92.56 76 SER A CA 1
ATOM 603 C C . SER A 1 76 ? -3.111 -0.264 23.625 1.00 92.56 76 SER A C 1
ATOM 605 O O . SER A 1 76 ? -4.054 -0.148 24.400 1.00 92.56 76 SER A O 1
ATOM 607 N N . LEU A 1 77 ? -3.278 -0.281 22.299 1.00 90.69 77 LEU A N 1
ATOM 608 C CA . LEU A 1 77 ? -4.575 -0.214 21.614 1.00 90.69 77 LEU A CA 1
ATOM 609 C C . LEU A 1 77 ? -5.325 -1.568 21.579 1.00 90.69 77 LEU A C 1
ATOM 611 O O . LEU A 1 77 ? -6.405 -1.698 20.990 1.00 90.69 77 LEU A O 1
ATOM 615 N N . GLY A 1 78 ? -4.770 -2.612 22.202 1.00 91.19 78 GLY A N 1
ATOM 616 C CA . GLY A 1 78 ? -5.369 -3.944 22.263 1.00 91.19 78 GLY A CA 1
ATOM 617 C C . GLY A 1 78 ? -5.459 -4.636 20.900 1.00 91.19 78 GLY A C 1
ATOM 618 O O . GLY A 1 78 ? -6.419 -5.381 20.653 1.00 91.19 78 GLY A O 1
ATOM 619 N N . VAL A 1 79 ? -4.512 -4.359 19.999 1.00 94.19 79 VAL A N 1
ATOM 620 C CA . VAL A 1 79 ? -4.351 -5.056 18.717 1.00 94.19 79 VAL A CA 1
ATOM 621 C C . VAL A 1 79 ? -3.729 -6.428 18.974 1.00 94.19 79 VAL A C 1
ATOM 623 O O . VAL A 1 79 ? -2.716 -6.548 19.659 1.00 94.19 79 VAL A O 1
ATOM 626 N N . ARG A 1 80 ? -4.352 -7.479 18.428 1.00 91.56 80 ARG A N 1
ATOM 627 C CA . ARG A 1 80 ? -3.929 -8.885 18.605 1.00 91.56 80 ARG A CA 1
ATOM 628 C C . ARG A 1 80 ? -3.586 -9.597 17.296 1.00 91.56 80 ARG A C 1
ATOM 630 O O . ARG A 1 80 ? -3.198 -10.756 17.318 1.00 91.56 80 ARG A O 1
ATOM 637 N N . GLY A 1 81 ? -3.748 -8.917 16.167 1.00 90.12 81 GLY A N 1
ATOM 638 C CA . GLY A 1 81 ? -3.508 -9.473 14.844 1.00 90.12 81 GLY A CA 1
ATOM 639 C C . GLY A 1 81 ? -3.583 -8.394 13.772 1.00 90.12 81 GLY A C 1
ATOM 640 O O . GLY A 1 81 ? -4.071 -7.290 14.021 1.00 90.12 81 GLY A O 1
ATOM 641 N N . PHE A 1 82 ? -3.095 -8.725 12.583 1.00 89.44 82 PHE A N 1
ATOM 642 C CA . PHE A 1 82 ? -3.096 -7.837 11.425 1.00 89.44 82 PHE A CA 1
ATOM 643 C C . PHE A 1 82 ? -3.974 -8.411 10.298 1.00 89.44 82 PHE A C 1
ATOM 645 O O . PHE A 1 82 ? -4.056 -9.633 10.173 1.00 89.44 82 PHE A O 1
ATOM 652 N N . PRO A 1 83 ? -4.594 -7.556 9.462 1.00 93.75 83 PRO A N 1
ATOM 653 C CA . PRO A 1 83 ? -4.710 -6.108 9.643 1.00 93.75 83 PRO A CA 1
ATOM 654 C C . PRO A 1 83 ? -5.714 -5.757 10.758 1.00 93.75 83 PRO A C 1
ATOM 656 O O . PRO A 1 83 ? -6.702 -6.461 10.962 1.00 93.75 83 PRO A O 1
ATOM 659 N N . THR A 1 84 ? -5.458 -4.667 11.485 1.00 94.81 84 THR A N 1
ATOM 660 C CA . THR A 1 84 ? -6.418 -4.054 12.418 1.00 94.81 84 THR A CA 1
ATOM 661 C C . THR A 1 84 ? -6.425 -2.550 12.183 1.00 94.81 84 THR A C 1
ATOM 663 O O . THR A 1 84 ? -5.359 -1.938 12.157 1.00 94.81 84 THR A O 1
ATOM 666 N N . ILE A 1 85 ? -7.612 -1.963 12.039 1.00 95.50 85 ILE A N 1
ATOM 667 C CA . ILE A 1 85 ? -7.799 -0.511 11.967 1.00 95.50 85 ILE A CA 1
ATOM 668 C C . ILE A 1 85 ? -8.421 -0.043 13.280 1.00 95.50 85 ILE A C 1
ATOM 670 O O . ILE A 1 85 ? -9.413 -0.609 13.741 1.00 95.50 85 ILE A O 1
ATOM 674 N N . VAL A 1 86 ? -7.816 0.976 13.887 1.00 93.94 86 VAL A N 1
ATOM 675 C CA . VAL A 1 86 ? -8.308 1.629 15.102 1.00 93.94 86 VAL A CA 1
ATOM 676 C C . VAL A 1 86 ? -8.612 3.080 14.748 1.00 93.94 86 VAL A C 1
ATOM 678 O O . VAL A 1 86 ? -7.717 3.810 14.334 1.00 93.94 86 VAL A O 1
ATOM 681 N N . MET A 1 87 ? -9.871 3.480 14.881 1.00 93.75 87 MET A N 1
ATOM 682 C CA . MET A 1 87 ? -10.338 4.851 14.674 1.00 93.75 87 MET A CA 1
ATOM 683 C C . MET A 1 87 ? -10.705 5.426 16.038 1.00 93.75 87 MET A C 1
ATOM 685 O O . MET A 1 87 ? -11.388 4.747 16.798 1.00 93.75 87 MET A O 1
ATOM 689 N N . ILE A 1 88 ? -10.242 6.632 16.366 1.00 90.81 88 ILE A N 1
ATOM 690 C CA . ILE A 1 88 ? -10.468 7.282 17.666 1.00 90.81 88 ILE A CA 1
ATOM 691 C C . ILE A 1 88 ? -10.758 8.763 17.407 1.00 90.81 88 ILE A C 1
ATOM 693 O O . ILE A 1 88 ? -10.065 9.378 16.598 1.00 90.81 88 ILE A O 1
ATOM 697 N N . ASN A 1 89 ? -11.775 9.327 18.060 1.00 89.06 89 ASN A N 1
ATOM 698 C CA . ASN A 1 89 ? -12.071 10.761 18.013 1.00 89.06 89 ASN A CA 1
ATOM 699 C C . ASN A 1 89 ? -11.412 11.528 19.173 1.00 89.06 89 ASN A C 1
ATOM 701 O O . ASN A 1 89 ? -10.775 10.948 20.051 1.00 89.06 89 ASN A O 1
ATOM 705 N N . GLU A 1 90 ? -11.606 12.845 19.204 1.00 87.00 90 GLU A N 1
ATOM 706 C CA . GLU A 1 90 ? -11.070 13.727 20.253 1.00 87.00 90 GLU A CA 1
ATOM 707 C C . GLU A 1 90 ? -11.592 13.388 21.665 1.00 87.00 90 GLU A C 1
ATOM 709 O O . GLU A 1 90 ? -10.926 13.674 22.658 1.00 87.00 90 GLU A O 1
ATOM 714 N N . GLU A 1 91 ? -12.742 12.714 21.773 1.00 85.88 91 GLU A N 1
ATOM 715 C CA . GLU A 1 91 ? -13.329 12.246 23.037 1.00 85.88 91 GLU A CA 1
ATOM 716 C C . GLU A 1 91 ? -12.819 10.855 23.470 1.00 85.88 91 GLU A C 1
ATOM 718 O O . GLU A 1 91 ? -13.366 10.256 24.397 1.00 85.88 91 GLU A O 1
ATOM 723 N N . ASN A 1 92 ? -11.801 10.304 22.797 1.00 82.50 92 ASN A N 1
ATOM 724 C CA . ASN A 1 92 ? -11.307 8.932 22.979 1.00 82.50 92 ASN A CA 1
ATOM 725 C C . ASN A 1 92 ? -12.364 7.830 22.758 1.00 82.50 92 ASN A C 1
ATOM 727 O O . ASN A 1 92 ? -12.177 6.686 23.183 1.00 82.50 92 ASN A O 1
ATOM 731 N N . LYS A 1 93 ? -13.463 8.133 22.059 1.00 82.94 93 LYS A N 1
ATOM 732 C CA . LYS A 1 93 ? -14.394 7.112 21.566 1.00 82.94 93 LYS A CA 1
ATOM 733 C C . LYS A 1 93 ? -13.850 6.559 20.262 1.00 82.94 93 LYS A C 1
ATOM 735 O O . LYS A 1 93 ? -13.406 7.312 19.395 1.00 82.94 93 LYS A O 1
ATOM 740 N N . GLY A 1 94 ? -13.875 5.240 20.129 1.00 84.19 94 GLY A N 1
ATOM 741 C CA . GLY A 1 94 ? -13.237 4.584 19.004 1.00 84.19 94 GLY A CA 1
ATOM 742 C C . GLY A 1 94 ? -13.951 3.343 18.505 1.00 84.19 94 GLY A C 1
ATOM 743 O O . GLY A 1 94 ? -14.665 2.674 19.250 1.00 84.19 94 GLY A O 1
ATOM 744 N N . ALA A 1 95 ? -13.690 3.024 17.242 1.00 91.25 95 ALA A N 1
ATOM 745 C CA . ALA A 1 95 ? -14.053 1.771 16.602 1.00 91.25 95 ALA A CA 1
ATOM 746 C C . ALA A 1 95 ? -12.778 0.967 16.317 1.00 91.25 95 ALA A C 1
ATOM 748 O O . ALA A 1 95 ? -11.761 1.510 15.875 1.00 91.25 95 ALA A O 1
ATOM 749 N N . LYS A 1 96 ? -12.826 -0.345 16.568 1.00 93.44 96 LYS A N 1
ATOM 750 C CA . LYS A 1 96 ? -11.734 -1.272 16.253 1.00 93.44 96 LYS A CA 1
ATOM 751 C C . LYS A 1 96 ? -12.226 -2.343 15.297 1.00 93.44 96 LYS A C 1
ATOM 753 O O . LYS A 1 96 ? -13.076 -3.154 15.654 1.00 93.44 96 LYS A O 1
ATOM 758 N N . ILE A 1 97 ? -11.631 -2.380 14.113 1.00 95.19 97 ILE A N 1
ATOM 759 C CA . ILE A 1 97 ? -11.997 -3.288 13.030 1.00 95.19 97 ILE A CA 1
ATOM 760 C C . ILE A 1 97 ? -10.858 -4.286 12.852 1.00 95.19 97 ILE A C 1
ATOM 762 O O . ILE A 1 97 ? -9.733 -3.904 12.535 1.00 95.19 97 ILE A O 1
ATOM 766 N N . VAL A 1 98 ? -11.146 -5.566 13.095 1.00 94.94 98 VAL A N 1
ATOM 767 C CA . VAL A 1 98 ? -10.153 -6.650 13.062 1.00 94.94 98 VAL A CA 1
ATOM 768 C C . VAL A 1 98 ? -10.345 -7.511 11.817 1.00 94.94 98 VAL A C 1
ATOM 770 O O . VAL A 1 98 ? -11.453 -7.999 11.553 1.00 94.94 98 VAL A O 1
ATOM 773 N N . GLY A 1 99 ? -9.240 -7.752 11.113 1.00 93.94 99 GLY A N 1
ATOM 774 C CA . GLY A 1 99 ? -9.182 -8.526 9.880 1.00 93.94 99 GLY A CA 1
ATOM 775 C C . GLY A 1 99 ? -9.453 -7.685 8.634 1.00 93.94 99 GLY A C 1
ATOM 776 O O . GLY A 1 99 ? -9.768 -6.497 8.709 1.00 93.94 99 GLY A O 1
ATOM 777 N N . SER A 1 100 ? -9.316 -8.324 7.472 1.00 93.12 100 SER A N 1
ATOM 778 C CA . SER A 1 100 ? -9.785 -7.751 6.211 1.00 93.12 100 SER A CA 1
ATOM 779 C C . SER A 1 100 ? -11.313 -7.770 6.213 1.00 93.12 100 SER A C 1
ATOM 781 O O . SER A 1 100 ? -11.925 -8.819 6.429 1.00 93.12 100 SER A O 1
ATOM 783 N N . ARG A 1 101 ? -11.920 -6.594 6.072 1.00 94.88 101 ARG A N 1
ATOM 784 C CA . ARG A 1 101 ? -13.369 -6.380 6.098 1.00 94.88 101 ARG A CA 1
ATOM 785 C C . ARG A 1 101 ? -13.792 -5.644 4.827 1.00 94.88 101 ARG A C 1
ATOM 787 O O . ARG A 1 101 ? -12.931 -5.056 4.176 1.00 94.88 101 ARG A O 1
ATOM 794 N N . PRO A 1 102 ? -15.071 -5.709 4.438 1.00 94.00 102 PRO A N 1
ATOM 795 C CA . PRO A 1 102 ? -15.551 -4.947 3.295 1.00 94.00 102 PRO A CA 1
ATOM 796 C C . PRO A 1 102 ? -15.640 -3.448 3.644 1.00 94.00 102 PRO A C 1
ATOM 798 O O . PRO A 1 102 ? -15.536 -3.072 4.819 1.00 94.00 102 PRO A O 1
ATOM 801 N N . LEU A 1 103 ? -15.781 -2.589 2.626 1.00 92.31 103 LEU A N 1
ATOM 802 C CA . LEU A 1 103 ? -15.728 -1.127 2.767 1.00 92.31 103 LEU A CA 1
ATOM 803 C C . LEU A 1 103 ? -16.728 -0.610 3.812 1.00 92.31 103 LEU A C 1
ATOM 805 O O . LEU A 1 103 ? -16.398 0.261 4.618 1.00 92.31 103 LEU A O 1
ATOM 809 N N . GLU A 1 104 ? -17.918 -1.203 3.848 1.00 92.31 104 GLU A N 1
ATOM 810 C CA . GLU A 1 104 ? -19.040 -0.814 4.702 1.00 92.31 104 GLU A CA 1
ATOM 811 C C . GLU A 1 104 ? -18.665 -0.895 6.181 1.00 92.31 104 GLU A C 1
ATOM 813 O O . GLU A 1 104 ? -18.984 0.009 6.946 1.00 92.31 104 GLU A O 1
ATOM 818 N N . SER A 1 105 ? -17.884 -1.905 6.584 1.00 94.12 105 SER A N 1
ATOM 819 C CA . SER A 1 105 ? -17.406 -2.018 7.968 1.00 94.12 105 SER A CA 1
ATOM 820 C C . SER A 1 105 ? -16.518 -0.840 8.378 1.00 94.12 105 SER A C 1
ATOM 822 O O . SER A 1 105 ? -16.524 -0.432 9.540 1.00 94.12 105 SER A O 1
ATOM 824 N N . TYR A 1 106 ? -15.741 -0.286 7.443 1.00 93.94 106 TYR A N 1
ATOM 825 C CA . TYR A 1 106 ? -14.915 0.895 7.702 1.00 93.94 106 TYR A CA 1
ATOM 826 C C . TYR A 1 106 ? -15.751 2.176 7.728 1.00 93.94 106 TYR A C 1
ATOM 828 O O . TYR A 1 106 ? -15.491 3.041 8.564 1.00 93.94 106 TYR A O 1
ATOM 836 N N . VAL A 1 107 ? -16.772 2.283 6.872 1.00 93.25 107 VAL A N 1
ATOM 837 C CA . VAL A 1 107 ? -17.723 3.406 6.881 1.00 93.25 107 VAL A CA 1
ATOM 838 C C . VAL A 1 107 ? -18.514 3.436 8.190 1.00 93.25 107 VAL A C 1
ATOM 840 O O . VAL A 1 107 ? -18.559 4.478 8.840 1.00 93.25 107 VAL A O 1
ATOM 843 N N . GLU A 1 108 ? -19.051 2.299 8.633 1.00 91.50 108 GLU A N 1
ATOM 844 C CA . GLU A 1 108 ? -19.761 2.169 9.912 1.00 91.50 108 GLU A CA 1
ATOM 845 C C . GLU A 1 108 ? -18.867 2.552 11.098 1.00 91.50 108 GLU A C 1
ATOM 847 O O . GLU A 1 108 ? -19.280 3.304 11.984 1.00 91.50 108 GLU A O 1
ATOM 852 N N . GLY A 1 109 ? -17.615 2.080 11.106 1.00 92.38 109 GLY A N 1
ATOM 853 C CA . GLY A 1 109 ? -16.640 2.459 12.127 1.00 92.38 109 GLY A CA 1
ATOM 854 C C . GLY A 1 109 ? -16.384 3.967 12.152 1.00 92.38 109 GLY A C 1
ATOM 855 O O . GLY A 1 109 ? -16.341 4.570 13.224 1.00 92.38 109 GLY A O 1
ATOM 856 N N . LEU A 1 110 ? -16.278 4.598 10.980 1.00 92.44 110 LEU A N 1
ATOM 857 C CA . LEU A 1 110 ? -16.097 6.042 10.872 1.00 92.44 110 LEU A CA 1
ATOM 858 C C . LEU A 1 110 ? -17.335 6.815 11.361 1.00 92.44 110 LEU A C 1
ATOM 860 O O . LEU A 1 110 ? -17.181 7.795 12.087 1.00 92.44 110 LEU A O 1
ATOM 864 N N . GLN A 1 111 ? -18.547 6.360 11.030 1.00 91.38 111 GLN A N 1
ATOM 865 C CA . GLN A 1 111 ? -19.809 6.951 11.507 1.00 91.38 111 GLN A CA 1
ATOM 866 C C . GLN A 1 111 ? -19.913 6.924 13.032 1.00 91.38 111 GLN A C 1
ATOM 868 O O . GLN A 1 111 ? -20.230 7.939 13.654 1.00 91.38 111 GLN A O 1
ATOM 873 N N . GLN A 1 112 ? -19.575 5.786 13.645 1.00 88.62 112 GLN A N 1
ATOM 874 C CA . GLN A 1 112 ? -19.553 5.641 15.102 1.00 88.62 112 GLN A CA 1
ATOM 875 C C . GLN A 1 112 ? -18.589 6.633 15.760 1.00 88.62 112 GLN A C 1
ATOM 877 O O . GLN A 1 112 ? -18.918 7.236 16.780 1.00 88.62 112 GLN A O 1
ATOM 882 N N . VAL A 1 113 ? -17.405 6.816 15.174 1.00 91.50 113 VAL A N 1
ATOM 883 C CA . VAL A 1 113 ? -16.363 7.696 15.719 1.00 91.50 113 VAL A CA 1
ATOM 884 C C . VAL A 1 113 ? -16.711 9.171 15.544 1.00 91.50 113 VAL A C 1
ATOM 886 O O . VAL A 1 113 ? -16.494 9.962 16.462 1.00 91.50 113 VAL A O 1
ATOM 889 N N . LEU A 1 114 ? -17.285 9.554 14.405 1.00 88.81 114 LEU A N 1
ATOM 890 C CA . LEU A 1 114 ? -17.704 10.933 14.157 1.00 88.81 114 LEU A CA 1
ATOM 891 C C . LEU A 1 114 ? -18.992 11.311 14.900 1.00 88.81 114 LEU A C 1
ATOM 893 O O . LEU A 1 114 ? -19.290 12.498 15.010 1.00 88.81 114 LEU A O 1
ATOM 897 N N . ASN A 1 115 ? -19.741 10.330 15.418 1.00 83.94 115 ASN A N 1
ATOM 898 C CA . ASN A 1 115 ? -21.074 10.529 15.992 1.00 83.94 115 ASN A CA 1
ATOM 899 C C . ASN A 1 115 ? -22.007 11.285 15.023 1.00 83.94 115 ASN A C 1
ATOM 901 O O . ASN A 1 115 ? -22.831 12.109 15.422 1.00 83.94 115 ASN A O 1
ATOM 905 N N . THR A 1 116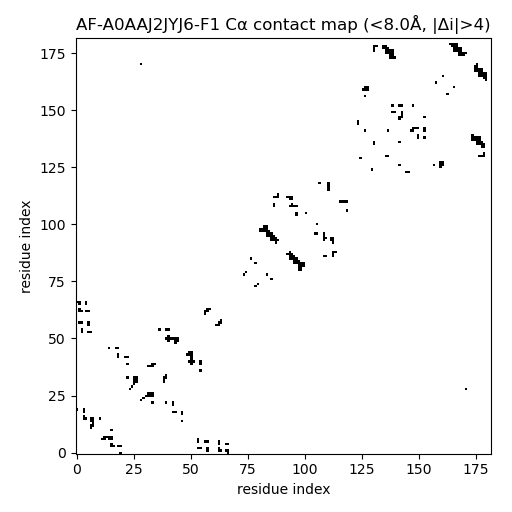 ? -21.833 11.033 13.726 1.00 76.56 116 THR A N 1
ATOM 906 C CA . THR A 1 116 ? -22.631 11.608 12.645 1.00 76.56 116 THR A CA 1
ATOM 907 C C . THR A 1 116 ? -23.476 10.520 11.993 1.00 76.56 116 THR A C 1
ATOM 909 O O . THR A 1 116 ? -23.197 9.329 12.120 1.00 76.56 116 THR A O 1
ATOM 912 N N . GLY A 1 117 ? -24.552 10.938 11.323 1.00 75.94 117 GLY A N 1
ATOM 913 C CA . GLY A 1 117 ? -25.407 10.039 10.553 1.00 75.94 117 GLY A CA 1
ATOM 914 C C . GLY A 1 117 ? -24.738 9.572 9.255 1.00 75.94 117 GLY A C 1
ATOM 915 O O . GLY A 1 117 ? -23.606 9.099 9.225 1.00 75.94 117 GLY A O 1
ATOM 916 N N . GLU A 1 118 ? -25.451 9.690 8.142 1.00 84.31 118 GLU A N 1
ATOM 917 C CA . GLU A 1 118 ? -24.935 9.278 6.838 1.00 84.31 118 GLU A CA 1
ATOM 918 C C . GLU A 1 118 ? -23.708 10.114 6.419 1.00 84.31 118 GLU A C 1
ATOM 920 O O . GLU A 1 118 ? -23.781 11.342 6.312 1.00 84.31 118 GLU A O 1
ATOM 925 N N . ILE A 1 119 ? -22.569 9.451 6.182 1.00 86.81 119 ILE A N 1
ATOM 926 C CA . ILE A 1 119 ? -21.365 10.086 5.632 1.00 86.81 119 ILE A CA 1
ATOM 927 C C . ILE A 1 119 ? -21.458 10.018 4.115 1.00 86.81 119 ILE A C 1
ATOM 929 O O . ILE A 1 119 ? -21.624 8.944 3.544 1.00 86.81 119 ILE A O 1
ATOM 933 N N . LYS A 1 120 ? -21.295 11.165 3.454 1.00 88.00 120 LYS A N 1
ATOM 934 C CA . LYS A 1 120 ? -21.249 11.221 1.993 1.00 88.00 120 LYS A CA 1
ATOM 935 C C . LYS A 1 120 ? -19.811 11.027 1.506 1.00 88.00 120 LYS A C 1
ATOM 937 O O . LYS A 1 120 ? -18.938 11.788 1.942 1.00 88.00 120 LYS A O 1
ATOM 942 N N . PRO A 1 121 ? -19.543 10.053 0.618 1.00 89.44 121 PRO A N 1
ATOM 943 C CA . PRO A 1 121 ? -18.221 9.889 0.034 1.00 89.44 121 PRO A CA 1
ATOM 944 C C . PRO A 1 121 ? -17.855 11.122 -0.796 1.00 89.44 121 PRO A C 1
ATOM 946 O O . PRO A 1 121 ? -18.713 11.802 -1.365 1.00 89.44 121 PRO A O 1
ATOM 949 N N . ARG A 1 122 ? -16.558 11.426 -0.855 1.00 91.38 122 ARG A N 1
ATOM 950 C CA . ARG A 1 122 ? -16.041 12.424 -1.796 1.00 91.38 122 ARG A CA 1
ATOM 951 C C . ARG A 1 122 ? -16.007 11.826 -3.198 1.00 91.38 122 ARG A C 1
ATOM 953 O O . ARG A 1 122 ? -15.932 10.612 -3.354 1.00 91.38 122 ARG A O 1
ATOM 960 N N . GLN A 1 123 ? -16.008 12.697 -4.201 1.00 92.94 123 GLN A N 1
ATOM 961 C CA . GLN A 1 123 ? -15.787 12.282 -5.581 1.00 92.94 123 GLN A CA 1
ATOM 962 C C . GLN A 1 123 ? -14.412 11.610 -5.715 1.00 92.94 123 GLN A C 1
ATOM 964 O O . GLN A 1 123 ? -13.421 12.126 -5.185 1.00 92.94 123 GLN A O 1
ATOM 969 N N . GLN A 1 124 ? -14.357 10.474 -6.416 1.00 94.62 124 GLN A N 1
ATOM 970 C CA . GLN A 1 124 ? -13.099 9.781 -6.686 1.00 94.62 124 GLN A CA 1
ATOM 971 C C . GLN A 1 124 ? -12.169 10.646 -7.559 1.00 94.62 124 GLN A C 1
ATOM 973 O O . GLN A 1 124 ? -12.650 11.419 -8.397 1.00 94.62 124 GLN A O 1
ATOM 978 N N . PRO A 1 125 ? -10.836 10.528 -7.404 1.00 95.75 125 PRO A N 1
ATOM 979 C CA . PRO A 1 125 ? -9.899 11.134 -8.347 1.00 95.75 125 PRO A CA 1
ATOM 980 C C . PRO A 1 125 ? -10.093 10.536 -9.747 1.00 95.75 125 PRO A C 1
ATOM 982 O O . PRO A 1 125 ? -10.485 9.380 -9.872 1.00 95.75 125 PRO A O 1
ATOM 985 N N . SER A 1 126 ? -9.768 11.278 -10.809 1.00 96.38 126 SER A N 1
ATOM 986 C CA . SER A 1 126 ? -9.733 10.694 -12.158 1.00 96.38 126 SER A CA 1
ATOM 987 C C . SER A 1 126 ? -8.721 9.546 -12.231 1.00 96.38 126 SER A C 1
ATOM 989 O O . SER A 1 126 ? -7.697 9.579 -11.539 1.00 96.38 126 SER A O 1
ATOM 991 N N . LEU A 1 127 ? -8.973 8.556 -13.096 1.00 96.81 127 LEU A N 1
ATOM 992 C CA . LEU A 1 127 ? -8.071 7.408 -13.239 1.00 96.81 127 LEU A CA 1
ATOM 993 C C . LEU A 1 127 ? -6.658 7.851 -13.634 1.00 96.81 127 LEU A C 1
ATOM 995 O O . LEU A 1 127 ? -5.684 7.332 -13.101 1.00 96.81 127 LEU A O 1
ATOM 999 N N . SER A 1 128 ? -6.536 8.866 -14.494 1.00 95.75 128 SER A N 1
ATOM 1000 C CA . SER A 1 128 ? -5.236 9.436 -14.866 1.00 95.75 128 SER A CA 1
ATOM 1001 C C . SER A 1 128 ? -4.475 10.007 -13.667 1.00 95.75 128 SER A C 1
ATOM 1003 O O . SER A 1 128 ? -3.261 9.824 -13.581 1.00 95.75 128 SER A O 1
ATOM 1005 N N . ASN A 1 129 ? -5.152 10.702 -12.747 1.00 95.12 129 ASN A N 1
ATOM 1006 C CA . ASN A 1 129 ? -4.498 11.271 -11.567 1.00 95.12 129 ASN A CA 1
ATOM 1007 C C . ASN A 1 129 ? -4.093 10.172 -10.587 1.00 95.12 129 ASN A C 1
ATOM 1009 O O . ASN A 1 129 ? -2.968 10.185 -10.090 1.00 95.12 129 ASN A O 1
ATOM 1013 N N . LEU A 1 130 ? -4.984 9.205 -10.350 1.00 95.88 130 LEU A N 1
ATOM 1014 C CA . LEU A 1 130 ? -4.701 8.081 -9.466 1.00 95.88 130 LEU A CA 1
ATOM 1015 C C . LEU A 1 130 ? -3.544 7.234 -10.004 1.00 95.88 130 LEU A C 1
ATOM 1017 O O . LEU A 1 130 ? -2.603 6.956 -9.272 1.00 95.88 130 LEU A O 1
ATOM 1021 N N . LEU A 1 131 ? -3.557 6.890 -11.294 1.00 95.94 131 LEU A N 1
ATOM 1022 C CA . LEU A 1 131 ? -2.484 6.120 -11.920 1.00 95.94 131 LEU A CA 1
ATOM 1023 C C . LEU A 1 131 ? -1.163 6.900 -11.938 1.00 95.94 131 LEU A C 1
ATOM 1025 O O . LEU A 1 131 ? -0.108 6.316 -11.720 1.00 95.94 131 LEU A O 1
ATOM 1029 N N . SER A 1 132 ? -1.201 8.219 -12.143 1.00 93.19 132 SER A N 1
ATOM 1030 C CA . SER A 1 132 ? -0.001 9.059 -12.070 1.00 93.19 132 SER A CA 1
ATOM 1031 C C . SER A 1 132 ? 0.594 9.115 -10.664 1.00 93.19 132 SER A C 1
ATOM 1033 O O . SER A 1 132 ? 1.818 9.111 -10.525 1.00 93.19 132 SER A O 1
ATOM 1035 N N . GLN A 1 133 ? -0.243 9.140 -9.627 1.00 90.94 133 GLN A N 1
ATOM 1036 C CA . GLN A 1 133 ? 0.207 9.089 -8.239 1.00 90.94 133 GLN A CA 1
ATOM 1037 C C . GLN A 1 133 ? 0.774 7.708 -7.900 1.00 90.94 133 GLN A C 1
ATOM 1039 O O . GLN A 1 133 ? 1.925 7.593 -7.492 1.00 90.94 133 GLN A O 1
ATOM 1044 N N . GLU A 1 134 ? -0.010 6.656 -8.129 1.00 92.88 134 GLU A N 1
ATOM 1045 C CA . GLU A 1 134 ? 0.332 5.304 -7.694 1.00 92.88 134 GLU A CA 1
ATOM 1046 C C . GLU A 1 134 ? 1.352 4.624 -8.618 1.00 92.88 134 GLU A C 1
ATOM 1048 O O . GLU A 1 134 ? 2.004 3.674 -8.204 1.00 92.88 134 GLU A O 1
ATOM 1053 N N . LYS A 1 135 ? 1.549 5.097 -9.855 1.00 92.69 135 LYS A N 1
ATOM 1054 C CA . LYS A 1 135 ? 2.412 4.539 -10.927 1.00 92.69 135 LYS A CA 1
ATOM 1055 C C . LYS A 1 135 ? 2.032 3.152 -11.439 1.00 92.69 135 LYS A C 1
ATOM 1057 O O . LYS A 1 135 ? 2.325 2.850 -12.594 1.00 92.69 135 LYS A O 1
ATOM 1062 N N . LEU A 1 136 ? 1.404 2.334 -10.602 1.00 95.12 136 LEU A N 1
ATOM 1063 C CA . LEU A 1 136 ? 0.920 0.996 -10.899 1.00 95.12 136 LEU A CA 1
ATOM 1064 C C . LEU A 1 136 ? -0.400 0.766 -10.162 1.00 95.12 136 LEU A C 1
ATOM 1066 O O . LEU A 1 136 ? -0.452 0.900 -8.939 1.00 95.12 136 LEU A O 1
ATOM 1070 N N . LEU A 1 137 ? -1.441 0.388 -10.900 1.00 97.25 137 LEU A N 1
ATOM 1071 C CA . LEU A 1 137 ? -2.739 -0.009 -10.352 1.00 97.25 137 LEU A CA 1
ATOM 1072 C C . LEU A 1 137 ? -3.142 -1.375 -10.898 1.00 97.25 137 LEU A C 1
ATOM 1074 O O . LEU A 1 137 ? -3.136 -1.580 -12.111 1.00 97.25 137 LEU A O 1
ATOM 1078 N N . PHE A 1 138 ? -3.540 -2.291 -10.023 1.00 97.06 138 PHE A N 1
ATOM 1079 C CA . PHE A 1 138 ? -4.181 -3.536 -10.436 1.00 97.06 138 PHE A CA 1
ATOM 1080 C C . PHE A 1 138 ? -5.621 -3.282 -10.880 1.00 97.06 138 PHE A C 1
ATOM 1082 O O . PHE A 1 138 ? -6.296 -2.384 -10.371 1.00 97.06 138 PHE A O 1
ATOM 1089 N N . SER A 1 139 ? -6.118 -4.116 -11.793 1.00 97.00 139 SER A N 1
ATOM 1090 C CA . SER A 1 139 ? -7.512 -4.085 -12.248 1.00 97.00 139 SER A CA 1
ATOM 1091 C C . SER A 1 139 ? -8.468 -4.107 -11.069 1.00 97.00 139 SER A C 1
ATOM 1093 O O . SER A 1 139 ? -9.371 -3.275 -11.005 1.00 97.00 139 SER A O 1
ATOM 1095 N N . LYS A 1 140 ? -8.196 -4.946 -10.063 1.00 95.62 140 LYS A N 1
ATOM 1096 C CA . LYS A 1 140 ? -9.025 -5.009 -8.865 1.00 95.62 140 LYS A CA 1
ATOM 1097 C C . LYS A 1 140 ? -9.098 -3.699 -8.079 1.00 95.62 140 LYS A C 1
ATOM 1099 O O . LYS A 1 140 ? -10.138 -3.402 -7.494 1.00 95.62 140 LYS A O 1
ATOM 1104 N N . GLU A 1 141 ? -8.027 -2.908 -8.055 1.00 96.38 141 GLU A N 1
ATOM 1105 C CA . GLU A 1 141 ? -8.046 -1.589 -7.413 1.00 96.38 141 GLU A CA 1
ATOM 1106 C C . GLU A 1 141 ? -8.954 -0.621 -8.178 1.00 96.38 141 GLU A C 1
ATOM 1108 O O . GLU A 1 141 ? -9.700 0.130 -7.556 1.00 96.38 141 GLU A O 1
ATOM 1113 N N . ILE A 1 142 ? -8.940 -0.675 -9.513 1.00 97.56 142 ILE A N 1
ATOM 1114 C CA . ILE A 1 142 ? -9.796 0.151 -10.377 1.00 97.56 142 ILE A CA 1
ATOM 1115 C C . ILE A 1 142 ? -11.265 -0.270 -10.234 1.00 97.56 142 ILE A C 1
ATOM 1117 O O . ILE A 1 142 ? -12.119 0.595 -10.047 1.00 97.56 142 ILE A O 1
ATOM 1121 N N . GLU A 1 143 ? -11.556 -1.577 -10.250 1.00 96.94 143 GLU A N 1
ATOM 1122 C CA . GLU A 1 143 ? -12.904 -2.125 -10.018 1.00 96.94 143 GLU A CA 1
ATOM 1123 C C . GLU A 1 143 ? -13.512 -1.570 -8.730 1.00 96.94 143 GLU A C 1
ATOM 1125 O O . GLU A 1 143 ? -14.637 -1.077 -8.724 1.00 96.94 143 GLU A O 1
ATOM 1130 N N . VAL A 1 144 ? -12.753 -1.643 -7.631 1.00 95.25 144 VAL A N 1
ATOM 1131 C CA . VAL A 1 144 ? -13.231 -1.235 -6.307 1.00 95.25 144 VAL A CA 1
ATOM 1132 C C . VAL A 1 144 ? -13.295 0.285 -6.183 1.00 95.25 144 VAL A C 1
ATOM 1134 O O . VAL A 1 144 ? -14.262 0.800 -5.632 1.00 95.25 144 VAL A O 1
ATOM 1137 N N . MET A 1 145 ? -12.297 1.016 -6.689 1.00 95.75 145 MET A N 1
ATOM 1138 C CA . MET A 1 145 ? -12.256 2.477 -6.583 1.00 95.75 145 MET A CA 1
ATOM 1139 C C . MET A 1 145 ? -13.409 3.138 -7.338 1.00 95.75 145 MET A C 1
ATOM 1141 O O . MET A 1 145 ? -13.971 4.106 -6.837 1.00 95.75 145 MET A O 1
ATOM 1145 N N . TYR A 1 146 ? -13.751 2.635 -8.526 1.00 95.94 146 TYR A N 1
ATOM 1146 C CA . TYR A 1 146 ? -14.713 3.269 -9.433 1.00 95.94 146 TYR A CA 1
ATOM 1147 C C . TYR A 1 146 ? -16.045 2.523 -9.551 1.00 95.94 146 TYR A C 1
ATOM 1149 O O . TYR A 1 146 ? -16.881 2.926 -10.356 1.00 95.94 146 TYR A O 1
ATOM 1157 N N . GLU A 1 147 ? -16.243 1.467 -8.756 1.00 94.69 147 GLU A N 1
ATOM 1158 C CA . GLU A 1 147 ? -17.454 0.634 -8.753 1.00 94.69 147 GLU A CA 1
ATOM 1159 C C . GLU A 1 147 ? -17.755 0.034 -10.139 1.00 94.69 147 GLU A C 1
ATOM 1161 O O . GLU A 1 147 ? -18.859 0.132 -10.674 1.00 94.69 147 GLU A O 1
ATOM 1166 N N . ILE A 1 148 ? -16.733 -0.581 -10.740 1.00 96.12 148 ILE A N 1
ATOM 1167 C CA . ILE A 1 148 ? -16.777 -1.124 -12.101 1.00 96.12 148 ILE A CA 1
ATOM 1168 C C . ILE A 1 148 ? -16.684 -2.644 -12.059 1.00 96.12 148 ILE A C 1
ATOM 1170 O O . ILE A 1 148 ? -15.790 -3.209 -11.430 1.00 96.12 148 ILE A O 1
ATOM 1174 N N . ASP A 1 149 ? -17.571 -3.311 -12.796 1.00 95.81 149 ASP A N 1
ATOM 1175 C CA . ASP A 1 149 ? -17.483 -4.752 -13.016 1.00 95.81 149 ASP A CA 1
ATOM 1176 C C . ASP A 1 149 ? -16.242 -5.123 -13.831 1.00 95.81 149 ASP A C 1
ATOM 1178 O O . ASP A 1 149 ? -15.865 -4.427 -14.776 1.00 95.81 149 ASP A O 1
ATOM 1182 N N . LYS A 1 150 ? -15.669 -6.301 -13.565 1.00 93.50 150 LYS A N 1
ATOM 1183 C CA . LYS A 1 150 ? -14.475 -6.798 -14.269 1.00 93.50 150 LYS A CA 1
ATOM 1184 C C . LYS A 1 150 ? -14.585 -6.744 -15.803 1.00 93.50 150 LYS A C 1
ATOM 1186 O O . LYS A 1 150 ? -13.603 -6.465 -16.484 1.00 93.50 150 LYS A O 1
ATOM 1191 N N . SER A 1 151 ? -15.776 -6.965 -16.366 1.00 94.81 151 SER A N 1
ATOM 1192 C CA . SER A 1 151 ? -16.016 -6.878 -17.815 1.00 94.81 151 SER A CA 1
ATOM 1193 C C . SER A 1 151 ? -15.977 -5.452 -18.380 1.00 94.81 151 SER A C 1
ATOM 1195 O O . SER A 1 151 ? -15.797 -5.285 -19.583 1.00 94.81 151 SER A O 1
ATOM 1197 N N . GLY A 1 152 ? -16.170 -4.432 -17.542 1.00 95.56 152 GLY A N 1
ATOM 1198 C CA . GLY A 1 152 ? -16.211 -3.020 -17.927 1.00 95.56 152 GLY A CA 1
ATOM 1199 C C . GLY A 1 152 ? -14.867 -2.294 -17.839 1.00 95.56 152 GLY A C 1
ATOM 1200 O O . GLY A 1 152 ? -14.764 -1.173 -18.337 1.00 95.56 152 GLY A O 1
ATOM 1201 N N . ILE A 1 153 ? -13.837 -2.912 -17.249 1.00 95.50 153 ILE A N 1
ATOM 1202 C CA . ILE A 1 153 ? -12.549 -2.251 -16.983 1.00 95.50 153 ILE A CA 1
ATOM 1203 C C . ILE A 1 153 ? -11.913 -1.723 -18.264 1.00 95.50 153 ILE A C 1
ATOM 1205 O O . ILE A 1 153 ? -11.557 -0.552 -18.317 1.00 95.50 153 ILE A O 1
ATOM 1209 N N . ASN A 1 154 ? -11.803 -2.547 -19.310 1.00 93.25 154 ASN A N 1
ATOM 1210 C CA . ASN A 1 154 ? -11.120 -2.139 -20.542 1.00 93.25 154 ASN A CA 1
ATOM 1211 C C . ASN A 1 154 ? -11.770 -0.897 -21.165 1.00 93.25 154 ASN A C 1
ATOM 1213 O O . ASN A 1 154 ? -11.083 0.078 -21.456 1.00 93.25 154 ASN A O 1
ATOM 1217 N N . ALA A 1 155 ? -13.102 -0.895 -21.274 1.00 95.75 155 ALA A N 1
ATOM 1218 C CA . ALA A 1 155 ? -13.847 0.242 -21.805 1.00 95.75 155 ALA A CA 1
ATOM 1219 C C . ALA A 1 155 ? -13.690 1.500 -20.931 1.00 95.75 155 ALA A C 1
ATOM 1221 O O . ALA A 1 155 ? -13.613 2.612 -21.451 1.00 95.75 155 ALA A O 1
ATOM 1222 N N . PHE A 1 156 ? -13.629 1.342 -19.606 1.00 96.94 156 PHE A N 1
ATOM 1223 C CA . PHE A 1 156 ? -13.396 2.458 -18.693 1.00 96.94 156 PHE A CA 1
ATOM 1224 C C . PHE A 1 156 ? -11.982 3.028 -18.818 1.00 96.94 156 PHE A C 1
ATOM 1226 O O . PHE A 1 156 ? -11.820 4.239 -18.928 1.00 96.94 156 PHE A O 1
ATOM 1233 N N . VAL A 1 157 ? -10.961 2.172 -18.847 1.00 95.94 157 VAL A N 1
ATOM 1234 C CA . VAL A 1 157 ? -9.561 2.593 -18.962 1.00 95.94 157 VAL A CA 1
ATOM 1235 C C . VAL A 1 157 ? -9.318 3.323 -20.284 1.00 95.94 157 VAL A C 1
ATOM 1237 O O . VAL A 1 157 ? -8.723 4.396 -20.277 1.00 95.94 157 VAL A O 1
ATOM 1240 N N . GLU A 1 158 ? -9.828 2.804 -21.405 1.00 94.94 158 GLU A N 1
ATOM 1241 C CA . GLU A 1 158 ? -9.727 3.456 -22.721 1.00 94.94 158 GLU A CA 1
ATOM 1242 C C . GLU A 1 158 ? -10.430 4.817 -22.776 1.00 94.94 158 GLU A C 1
ATOM 1244 O O . GLU A 1 158 ? -10.007 5.710 -23.509 1.00 94.94 158 GLU A O 1
ATOM 1249 N N . LYS A 1 159 ? -11.506 4.984 -22.001 1.00 96.19 159 LYS A N 1
ATOM 1250 C CA . LYS A 1 159 ? -12.239 6.247 -21.891 1.00 96.19 159 LYS A CA 1
ATOM 1251 C C . LYS A 1 159 ? -11.501 7.270 -21.024 1.00 96.19 159 LYS A C 1
ATOM 1253 O O . LYS A 1 159 ? -11.521 8.457 -21.340 1.00 96.19 159 LYS A O 1
ATOM 1258 N N . GLU A 1 160 ? -10.911 6.833 -19.914 1.00 95.75 160 GLU A N 1
ATOM 1259 C CA . GLU A 1 160 ? -10.341 7.725 -18.896 1.00 95.75 160 GLU A CA 1
ATOM 1260 C C . GLU A 1 160 ? -8.849 8.025 -19.096 1.00 95.75 160 GLU A C 1
ATOM 1262 O O . GLU A 1 160 ? -8.342 9.000 -18.536 1.00 95.75 160 GLU A O 1
ATOM 1267 N N . LEU A 1 161 ? -8.136 7.211 -19.879 1.00 95.25 161 LEU A N 1
ATOM 1268 C CA . LEU A 1 161 ? -6.717 7.391 -20.179 1.00 95.25 161 LEU A CA 1
ATOM 1269 C C . LEU A 1 161 ? -6.496 7.662 -21.665 1.00 95.25 161 LEU A C 1
ATOM 1271 O O . LEU A 1 161 ? -7.112 7.051 -22.536 1.00 95.25 161 LEU A O 1
ATOM 1275 N N . ALA A 1 162 ? -5.559 8.560 -21.967 1.00 92.56 162 ALA A N 1
ATOM 1276 C CA . ALA A 1 162 ? -5.207 8.859 -23.346 1.00 92.56 162 ALA A CA 1
ATOM 1277 C C . ALA A 1 162 ? -4.530 7.643 -24.017 1.00 92.56 162 ALA A C 1
ATOM 1279 O O . ALA A 1 162 ? -3.685 6.985 -23.399 1.00 92.56 162 ALA A O 1
ATOM 1280 N N . PRO A 1 163 ? -4.826 7.353 -25.298 1.00 89.88 163 PRO A N 1
ATOM 1281 C CA . PRO A 1 163 ? -4.130 6.300 -26.026 1.00 89.88 163 PRO A CA 1
ATOM 1282 C C . PRO A 1 163 ? -2.609 6.491 -25.971 1.00 89.88 163 PRO A C 1
ATOM 1284 O O . PRO A 1 163 ? -2.089 7.557 -26.296 1.00 89.88 163 PRO A O 1
ATOM 1287 N N . GLY A 1 164 ? -1.893 5.449 -25.548 1.00 89.19 164 GLY A N 1
ATOM 1288 C CA . GLY A 1 164 ? -0.433 5.462 -25.431 1.00 89.19 164 GLY A CA 1
ATOM 1289 C C . GLY A 1 164 ? 0.133 6.108 -24.160 1.00 89.19 164 GLY A C 1
ATOM 1290 O O . GLY A 1 164 ? 1.354 6.100 -24.008 1.00 89.19 164 GLY A O 1
ATOM 1291 N N . SER A 1 165 ? -0.697 6.620 -23.239 1.00 91.88 165 SER A N 1
ATOM 1292 C CA . SER A 1 165 ? -0.231 7.177 -21.954 1.00 91.88 165 SER A CA 1
ATOM 1293 C C . SER A 1 165 ? 0.019 6.123 -20.869 1.00 91.88 165 SER A C 1
ATOM 1295 O O . SER A 1 165 ? 0.507 6.453 -19.787 1.00 91.88 165 SER A O 1
ATOM 1297 N N . TYR A 1 166 ? -0.341 4.868 -21.127 1.00 94.88 166 TYR A N 1
ATOM 1298 C CA . TYR A 1 166 ? -0.264 3.774 -20.168 1.00 94.88 166 TYR A CA 1
ATOM 1299 C C . TYR A 1 166 ? 0.174 2.471 -20.838 1.00 94.88 166 TYR A C 1
ATOM 1301 O O . TYR A 1 166 ? 0.074 2.319 -22.059 1.00 94.88 166 TYR A O 1
ATOM 1309 N N . GLU A 1 167 ? 0.650 1.536 -20.024 1.00 95.81 167 GLU A N 1
ATOM 1310 C CA . GLU A 1 167 ? 0.957 0.165 -20.424 1.00 95.81 167 GLU A CA 1
ATOM 1311 C C . GLU A 1 167 ? 0.103 -0.808 -19.609 1.00 95.81 167 GLU A C 1
ATOM 1313 O O . GLU A 1 167 ? -0.288 -0.506 -18.480 1.00 95.81 167 GLU A O 1
ATOM 1318 N N . ILE A 1 168 ? -0.210 -1.960 -20.202 1.00 95.50 168 ILE A N 1
ATOM 1319 C CA . ILE A 1 168 ? -0.970 -3.032 -19.558 1.00 95.50 168 ILE A CA 1
ATOM 1320 C C . ILE A 1 168 ? -0.028 -4.217 -19.379 1.00 95.50 168 ILE A C 1
ATOM 1322 O O . ILE A 1 168 ? 0.555 -4.699 -20.352 1.00 95.50 168 ILE A O 1
ATOM 1326 N N . GLY A 1 169 ? 0.108 -4.688 -18.147 1.00 94.50 169 GLY A N 1
ATOM 1327 C CA . GLY A 1 169 ? 0.755 -5.952 -17.824 1.00 94.50 169 GLY A CA 1
ATOM 1328 C C . GLY A 1 169 ? -0.255 -6.990 -17.344 1.00 94.50 169 GLY A C 1
ATOM 1329 O O . GLY A 1 169 ? -1.369 -6.655 -16.948 1.00 94.50 169 GLY A O 1
ATOM 1330 N N . ASP A 1 170 ? 0.150 -8.255 -17.370 1.00 94.88 170 ASP A N 1
ATOM 1331 C CA . ASP A 1 170 ? -0.583 -9.383 -16.792 1.00 94.88 170 ASP A CA 1
ATOM 1332 C C . ASP A 1 170 ? 0.318 -10.049 -15.757 1.00 94.88 170 ASP A C 1
ATOM 1334 O O . ASP A 1 170 ? 1.488 -10.345 -16.025 1.00 94.88 170 ASP A O 1
ATOM 1338 N N . LEU A 1 171 ? -0.232 -10.274 -14.570 1.00 92.38 171 LEU A N 1
ATOM 1339 C CA . LEU A 1 171 ? 0.399 -11.062 -13.539 1.00 92.38 171 LEU A CA 1
ATOM 1340 C C . LEU A 1 171 ? -0.593 -12.088 -12.991 1.00 92.38 171 LEU A C 1
ATOM 1342 O O . LEU A 1 171 ? -1.535 -11.747 -12.280 1.00 92.38 171 LEU A O 1
ATOM 1346 N N . LEU A 1 172 ? -0.331 -13.369 -13.265 1.00 88.00 172 LEU A N 1
ATOM 1347 C CA . LEU A 1 172 ? -1.143 -14.492 -12.778 1.00 88.00 172 LEU A CA 1
ATOM 1348 C C . LEU A 1 172 ? -2.640 -14.365 -13.144 1.00 88.00 172 LEU A C 1
ATOM 1350 O O . LEU A 1 172 ? -3.499 -14.827 -12.392 1.00 88.00 172 L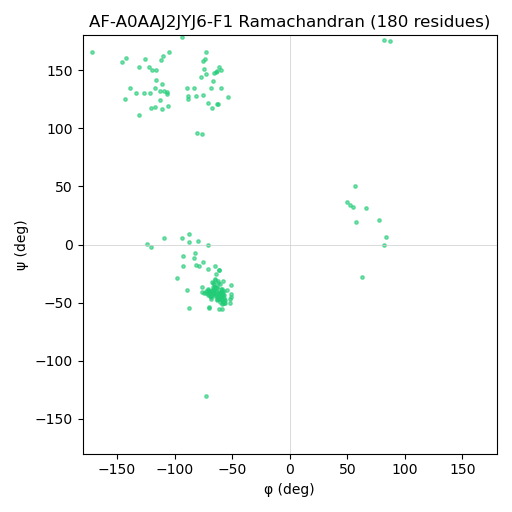EU A O 1
ATOM 1354 N N . GLY A 1 173 ? -2.957 -13.765 -14.298 1.00 89.25 173 GLY A N 1
ATOM 1355 C CA . GLY A 1 173 ? -4.330 -13.555 -14.768 1.00 89.25 173 GLY A CA 1
ATOM 1356 C C . GLY A 1 173 ? -5.012 -12.309 -14.193 1.00 89.25 173 GLY A C 1
ATOM 1357 O O . GLY A 1 173 ? -6.210 -12.107 -14.418 1.00 89.25 173 GLY A O 1
ATOM 1358 N N . GLU A 1 174 ? -4.270 -11.485 -13.454 1.00 93.12 174 GLU A N 1
ATOM 1359 C CA . GLU A 1 174 ? -4.690 -10.161 -13.012 1.00 93.12 174 GLU A CA 1
ATOM 1360 C C . GLU A 1 174 ? -3.958 -9.095 -13.833 1.00 93.12 174 GLU A C 1
ATOM 1362 O O . GLU A 1 174 ? -2.727 -9.007 -13.809 1.00 93.12 174 GLU A O 1
ATOM 1367 N N . PHE A 1 175 ? -4.711 -8.269 -14.562 1.00 95.62 175 PHE A N 1
ATOM 1368 C CA . PHE A 1 175 ? -4.115 -7.168 -15.314 1.00 95.62 175 PHE A CA 1
ATOM 1369 C C . PHE A 1 175 ? -3.750 -6.014 -14.386 1.00 95.62 175 PHE A C 1
ATOM 1371 O O . PHE A 1 175 ? -4.494 -5.691 -13.457 1.00 95.62 175 PHE A O 1
ATOM 1378 N N . TYR A 1 176 ? -2.643 -5.344 -14.678 1.00 96.19 176 TYR A N 1
ATOM 1379 C CA . TYR A 1 176 ? -2.246 -4.106 -14.021 1.00 96.19 176 TYR A CA 1
ATOM 1380 C C . TYR A 1 176 ? -1.862 -3.054 -15.055 1.00 96.19 176 TYR A C 1
ATOM 1382 O O . TYR A 1 176 ? -1.427 -3.368 -16.161 1.00 96.19 176 TYR A O 1
ATOM 1390 N N . TYR A 1 177 ? -2.022 -1.795 -14.677 1.00 96.44 177 TYR A N 1
ATOM 1391 C CA . TYR A 1 177 ? -1.797 -0.639 -15.528 1.00 96.44 177 TYR A CA 1
ATOM 1392 C C . TYR A 1 177 ? -0.661 0.182 -14.946 1.00 96.44 177 TYR A C 1
ATOM 1394 O O . TYR A 1 177 ? -0.645 0.428 -13.739 1.00 96.44 177 TYR A O 1
ATOM 1402 N N . THR A 1 178 ? 0.270 0.621 -15.786 1.00 95.44 178 THR A N 1
ATOM 1403 C CA . THR A 1 178 ? 1.361 1.518 -15.389 1.00 95.44 178 THR A CA 1
ATOM 1404 C C . THR A 1 178 ? 1.348 2.792 -16.216 1.00 95.44 178 THR A C 1
ATOM 1406 O O . THR A 1 178 ? 0.889 2.810 -17.359 1.00 95.44 178 THR A O 1
ATOM 1409 N N . THR A 1 179 ? 1.865 3.885 -15.654 1.00 91.00 179 THR A N 1
ATOM 1410 C CA . THR A 1 179 ? 2.189 5.060 -16.470 1.00 91.00 179 THR A CA 1
ATOM 1411 C C . THR A 1 179 ? 3.354 4.731 -17.385 1.00 91.00 179 THR A C 1
ATOM 1413 O O . THR A 1 179 ? 4.362 4.200 -16.916 1.00 91.00 179 THR A O 1
ATOM 1416 N N . LYS A 1 180 ? 3.264 5.110 -18.659 1.00 82.00 180 LYS A N 1
ATOM 1417 C CA . LYS A 1 180 ? 4.405 4.981 -19.561 1.00 82.00 180 LYS A CA 1
ATOM 1418 C C . LYS A 1 180 ? 5.507 5.949 -19.125 1.00 82.00 180 LYS A C 1
ATOM 1420 O O . LYS A 1 180 ? 5.287 7.161 -19.105 1.00 82.00 180 LYS A O 1
ATOM 1425 N N . SER A 1 181 ? 6.667 5.423 -18.741 1.00 59.97 181 SER A N 1
ATOM 1426 C CA . SER A 1 181 ? 7.836 6.247 -18.428 1.00 59.97 181 SER A CA 1
ATOM 1427 C C . SER A 1 181 ? 8.244 7.014 -19.689 1.00 59.97 181 SER A C 1
ATOM 1429 O O . SER A 1 181 ? 8.480 6.397 -20.728 1.00 59.97 181 SER A O 1
ATOM 1431 N N . SER A 1 182 ? 8.243 8.348 -19.613 1.00 43.25 182 SER A N 1
ATOM 1432 C CA . SER A 1 182 ? 8.819 9.214 -20.655 1.00 43.25 182 SER A CA 1
ATOM 1433 C C . SER A 1 182 ? 10.339 9.190 -20.595 1.00 43.25 182 SER A C 1
ATOM 1435 O O . SER A 1 182 ? 10.863 9.089 -19.463 1.00 43.25 182 SER A O 1
#

Organism: NCBI:txid3077233

InterPro domains:
  IPR036249 Thioredoxin-like superfamily [SSF52833] (5-115)

Solvent-accessible surface area (backbone atoms only — not comparable to full-atom values): 10639 Å² total; per-residue (Å²): 110,38,51,40,49,49,35,32,74,78,65,33,63,69,59,17,51,50,51,52,51,55,51,48,43,36,41,73,72,66,68,40,65,69,86,40,64,72,50,44,26,51,56,34,39,76,71,75,47,66,20,67,64,46,51,56,50,28,73,36,76,66,23,58,50,59,51,52,48,53,56,50,51,40,47,75,72,68,54,90,62,80,52,59,50,78,47,68,36,97,84,72,44,61,32,78,48,78,47,92,72,63,70,62,62,55,51,54,35,49,27,65,36,67,74,50,74,92,81,80,81,75,84,74,75,54,62,53,58,48,35,65,70,60,42,56,43,45,49,70,56,51,26,65,73,70,75,41,56,85,89,47,46,67,66,48,50,63,71,59,38,62,90,80,54,52,45,81,49,77,55,98,88,42,45,31,40,30,55,55,84,127